Protein AF-0000000085120875 (afdb_homodimer)

Solvent-accessible surface area (backbone atoms only — not comparable to full-atom values): 11803 Å² total; per-residue (Å²): 132,85,87,71,76,78,74,69,78,82,63,78,70,78,60,70,70,51,68,85,64,74,92,60,74,38,22,31,33,63,41,64,53,86,77,52,60,72,88,67,28,38,77,40,41,51,66,27,52,44,45,38,36,35,38,49,68,66,60,36,51,63,61,58,36,11,57,64,27,49,47,51,50,70,56,42,50,50,35,42,54,50,39,49,29,49,51,37,49,20,65,75,67,66,32,25,40,33,37,40,72,68,78,130,133,83,86,70,77,78,74,69,77,84,63,78,70,80,59,70,70,50,67,85,67,76,93,60,75,38,21,30,34,63,41,62,53,86,78,52,61,72,90,65,29,39,77,40,40,51,67,28,52,44,48,37,37,34,39,49,68,66,60,38,52,64,61,58,38,10,57,64,27,49,48,50,50,70,55,41,50,48,35,41,54,51,40,49,29,49,50,36,48,20,65,76,66,64,33,27,39,33,37,39,73,69,79,128

Sequence (208 aa):
MAWTPPPPPRGRPPKPRRISIPPVPRAWAPAPPTTIDARIAVIISLDELEALKLVYLDELSQEEAAARMGVSRGTLWRLLASARKKVAYALVELKPILVAPAPPMAWTPPPPPRGRPPKPRRISIPPVPRAWAPAPPTTIDARIAVIISLDELEALKLVYLDELSQEEAAARMGVSRGTLWRLLASARKKVAYALVELKPILVAPAPP

Organism: Pyrolobus fumarii (strain DSM 11204 / 1A) (NCBI:txid694429)

InterPro domains:
  IPR002852 Uncharacterised protein family UPF0251 [MF_00674] (11-104)
  IPR002852 Uncharacterised protein family UPF0251 [PF02001] (10-99)
  IPR002852 Uncharacterised protein family UPF0251 [PTHR37478] (10-100)
  IPR013324 RNA polymerase sigma factor, region 3/4-like [SSF88659] (47-91)
  IPR036388 Winged helix-like DNA-binding domain superfamily [G3DSA:1.10.10.10] (44-93)

Foldseek 3Di:
DDDDPDPDPPDDPDPDDDDPQPPDDADDDDDDPVPADPVQAQEQEPLLVQLCCCCVPVVDDLCVSCVVVVHHSVVSVVSPVVSVVSVVCCRRVVTHYHYDHDDD/DDDDPDPDPPDDPDPDDDDPQPPDDADDDDDDPVPADPVQAQEQEPLLVQLCCCCVPVVDDLCVSCVVVVHHSVVSVVSPVVSVVSVVCCRRVVTHYHYDHDDD

Nearest PDB structures (foldseek):
  3hug-assembly6_K  TM=9.462E-01  e=4.374E-02  Mycobacterium tuberculosis H37Rv
  3vfz-assembly3_A  TM=9.979E-01  e=8.899E-02  Mycobacterium tuberculosis
  3hug-assembly4_M  TM=9.406E-01  e=6.041E-02  Mycobacterium tuberculosis H37Rv
  3vep-assembly4_H  TM=9.869E-01  e=1.013E-01  Mycobacterium tuberculosis
  6kop-assembly1_F  TM=9.161E-01  e=2.198E-01  Mycobacterium tuberculosis H37Rv

Structure (mmCIF, N/CA/C/O backbone):
data_AF-0000000085120875-model_v1
#
loop_
_entity.id
_entity.type
_entity.pdbx_description
1 polymer 'UPF0251 protein Pyrfu_1318'
#
loop_
_atom_site.group_PDB
_atom_site.id
_atom_site.type_symbol
_atom_site.label_atom_id
_atom_site.label_alt_id
_atom_site.label_comp_id
_atom_site.label_asym_id
_atom_site.label_entity_id
_atom_site.label_seq_id
_atom_site.pdbx_PDB_ins_code
_atom_site.Cartn_x
_atom_site.Cartn_y
_atom_site.Cartn_z
_atom_site.occupancy
_atom_site.B_iso_or_equiv
_atom_site.auth_seq_id
_atom_site.auth_comp_id
_atom_site.auth_asym_id
_atom_site.auth_atom_id
_atom_site.pdbx_PDB_model_num
ATOM 1 N N . MET A 1 1 ? 1.349 -54.719 -6.637 1 45.16 1 MET A N 1
ATOM 2 C CA . MET A 1 1 ? 0.186 -53.844 -6.766 1 45.16 1 MET A CA 1
ATOM 3 C C . MET A 1 1 ? 0.546 -52.562 -7.512 1 45.16 1 MET A C 1
ATOM 5 O O . MET A 1 1 ? 1.509 -51.875 -7.156 1 45.16 1 MET A O 1
ATOM 9 N N . ALA A 1 2 ? 0.044 -52.312 -8.758 1 54.38 2 ALA A N 1
ATOM 10 C CA . ALA A 1 2 ? 0.421 -51.281 -9.711 1 54.38 2 ALA A CA 1
ATOM 11 C C . ALA A 1 2 ? 0.071 -49.875 -9.172 1 54.38 2 ALA A C 1
ATOM 13 O O . ALA A 1 2 ? -0.991 -49.688 -8.578 1 54.38 2 ALA A O 1
ATOM 14 N N . TRP A 1 3 ? 0.98 -49.031 -8.922 1 59.25 3 TRP A N 1
ATOM 15 C CA . TRP A 1 3 ? 0.818 -47.656 -8.438 1 59.25 3 TRP A CA 1
ATOM 16 C C . TRP A 1 3 ? -0.097 -46.875 -9.359 1 59.25 3 TRP A C 1
ATOM 18 O O . TRP A 1 3 ? 0.159 -46.781 -10.562 1 59.25 3 TRP A O 1
ATOM 28 N N . THR A 1 4 ? -1.441 -46.688 -9.211 1 62.22 4 THR A N 1
ATOM 29 C CA . THR A 1 4 ? -2.305 -45.844 -10 1 62.22 4 THR A CA 1
ATOM 30 C C . THR A 1 4 ? -2.176 -44.375 -9.539 1 62.22 4 THR A C 1
ATOM 32 O O . THR A 1 4 ? -2.34 -44.094 -8.352 1 62.22 4 THR A O 1
ATOM 35 N N . PRO A 1 5 ? -1.672 -43.531 -10.297 1 61.53 5 PRO A N 1
ATOM 36 C CA . PRO A 1 5 ? -1.523 -42.125 -9.883 1 61.53 5 PRO A CA 1
ATOM 37 C C . PRO A 1 5 ? -2.812 -41.531 -9.312 1 61.53 5 PRO A C 1
ATOM 39 O O . PRO A 1 5 ? -3.908 -41.969 -9.688 1 61.53 5 PRO A O 1
ATOM 42 N N . PRO A 1 6 ? -2.75 -40.781 -8.195 1 59.88 6 PRO A N 1
ATOM 43 C CA . PRO A 1 6 ? -3.984 -40.188 -7.676 1 59.88 6 PRO A CA 1
ATOM 44 C C . PRO A 1 6 ? -4.723 -39.344 -8.711 1 59.88 6 PRO A C 1
ATOM 46 O O . PRO A 1 6 ? -4.105 -38.844 -9.656 1 59.88 6 PRO A O 1
ATOM 49 N N . PRO A 1 7 ? -5.996 -39.375 -8.875 1 56.81 7 PRO A N 1
ATOM 50 C CA . PRO A 1 7 ? -6.738 -38.594 -9.875 1 56.81 7 PRO A CA 1
ATOM 51 C C . PRO A 1 7 ? -6.406 -37.094 -9.844 1 56.81 7 PRO A C 1
ATOM 53 O O . PRO A 1 7 ? -5.996 -36.594 -8.797 1 56.81 7 PRO A O 1
ATOM 56 N N . PRO A 1 8 ? -6.102 -36.469 -10.969 1 52.41 8 PRO A N 1
ATOM 57 C CA . PRO A 1 8 ? -5.789 -35.031 -10.977 1 52.41 8 PRO A CA 1
ATOM 58 C C . PRO A 1 8 ? -6.711 -34.25 -10.062 1 52.41 8 PRO A C 1
ATOM 60 O O . PRO A 1 8 ? -7.84 -34.656 -9.797 1 52.41 8 PRO A O 1
ATOM 63 N N . PRO A 1 9 ? -6.113 -33.469 -9.219 1 52.44 9 PRO A N 1
ATOM 64 C CA . PRO A 1 9 ? -7.031 -32.75 -8.328 1 52.44 9 PRO A CA 1
ATOM 65 C C . PRO A 1 9 ? -8.305 -32.281 -9.039 1 52.44 9 PRO A C 1
ATOM 67 O O . PRO A 1 9 ? -8.273 -31.984 -10.234 1 52.44 9 PRO A O 1
ATOM 70 N N . ARG A 1 10 ? -9.438 -32.812 -8.812 1 53 10 ARG A N 1
ATOM 71 C CA . ARG A 1 10 ? -10.742 -32.688 -9.461 1 53 10 ARG A CA 1
ATOM 72 C C . ARG A 1 10 ? -11.133 -31.219 -9.609 1 53 10 ARG A C 1
ATOM 74 O O . ARG A 1 10 ? -12.227 -30.906 -10.07 1 53 10 ARG A O 1
ATOM 81 N N . GLY A 1 11 ? -10.43 -30.297 -8.992 1 44.84 11 GLY A N 1
ATOM 82 C CA . GLY A 1 11 ? -10.992 -28.953 -9.039 1 44.84 11 GLY A CA 1
ATOM 83 C C . GLY A 1 11 ? -10.766 -28.266 -10.367 1 44.84 11 GLY A C 1
ATOM 84 O O . GLY A 1 11 ? -10.031 -28.766 -11.219 1 44.84 11 GLY A O 1
ATOM 85 N N . ARG A 1 12 ? -11.75 -27.453 -10.828 1 54.12 12 ARG A N 1
ATOM 86 C CA . ARG A 1 12 ? -11.641 -26.625 -12.023 1 54.12 12 ARG A CA 1
ATOM 87 C C . ARG A 1 12 ? -10.273 -25.969 -12.109 1 54.12 12 ARG A C 1
ATOM 89 O O . ARG A 1 12 ? -9.789 -25.406 -11.117 1 54.12 12 ARG A O 1
ATOM 96 N N . PRO A 1 13 ? -9.508 -26.391 -13.016 1 54.59 13 PRO A N 1
ATOM 97 C CA . PRO A 1 13 ? -8.227 -25.703 -13.148 1 54.59 13 PRO A CA 1
ATOM 98 C C . PRO A 1 13 ? -8.344 -24.203 -12.945 1 54.59 13 PRO A C 1
ATOM 100 O O . PRO A 1 13 ? -9.375 -23.609 -13.289 1 54.59 13 PRO A O 1
ATOM 103 N N . PRO A 1 14 ? -7.449 -23.719 -12.07 1 55 14 PRO A N 1
ATOM 104 C CA . PRO A 1 14 ? -7.559 -22.266 -11.891 1 55 14 PRO A CA 1
ATOM 105 C C . PRO A 1 14 ? -7.516 -21.5 -13.211 1 55 14 PRO A C 1
ATOM 107 O O . PRO A 1 14 ? -6.812 -21.906 -14.141 1 55 14 PRO A O 1
ATOM 110 N N . LYS A 1 15 ? -8.656 -20.891 -13.719 1 58.19 15 LYS A N 1
ATOM 111 C CA . LYS A 1 15 ? -8.617 -20.047 -14.906 1 58.19 15 LYS A CA 1
ATOM 112 C C . LYS A 1 15 ? -7.348 -19.203 -14.938 1 58.19 15 LYS A C 1
ATOM 114 O O . LYS A 1 15 ? -6.852 -18.766 -13.898 1 58.19 15 LYS A O 1
ATOM 119 N N . PRO A 1 16 ? -6.793 -19.141 -16.047 1 61.69 16 PRO A N 1
ATOM 120 C CA . PRO A 1 16 ? -5.59 -18.312 -16.156 1 61.69 16 PRO A CA 1
ATOM 121 C C . PRO A 1 16 ? -5.797 -16.906 -15.602 1 61.69 16 PRO A C 1
ATOM 123 O O . PRO A 1 16 ? -6.832 -16.281 -15.867 1 61.69 16 PRO A O 1
ATOM 126 N N . ARG A 1 17 ? -5.059 -16.609 -14.641 1 69.19 17 ARG A N 1
ATOM 127 C CA . ARG A 1 17 ? -5.098 -15.242 -14.117 1 69.19 17 ARG A CA 1
ATOM 128 C C . ARG A 1 17 ? -4.582 -14.242 -15.148 1 69.19 17 ARG A C 1
ATOM 130 O O . ARG A 1 17 ? -3.631 -14.531 -15.875 1 69.19 17 ARG A O 1
ATOM 137 N N . ARG A 1 18 ? -5.41 -13.312 -15.469 1 83.38 18 ARG A N 1
ATOM 138 C CA . ARG A 1 18 ? -4.996 -12.258 -16.391 1 83.38 18 ARG A CA 1
ATOM 139 C C . ARG A 1 18 ? -4.32 -11.117 -15.625 1 83.38 18 ARG A C 1
ATOM 141 O O . ARG A 1 18 ? -4.949 -10.461 -14.797 1 83.38 18 ARG A O 1
ATOM 148 N N . ILE A 1 19 ? -3.047 -11.07 -15.812 1 85 19 ILE A N 1
ATOM 149 C CA . ILE A 1 19 ? -2.215 -10.039 -15.203 1 85 19 ILE A CA 1
ATOM 150 C C . ILE A 1 19 ? -1.707 -9.078 -16.281 1 85 19 ILE A C 1
ATOM 152 O O . ILE A 1 19 ? -1.155 -9.516 -17.297 1 85 19 ILE A O 1
ATOM 156 N N . SER A 1 20 ? -2.047 -7.863 -16.141 1 88.31 20 SER A N 1
ATOM 157 C CA . SER A 1 20 ? -1.625 -6.867 -17.125 1 8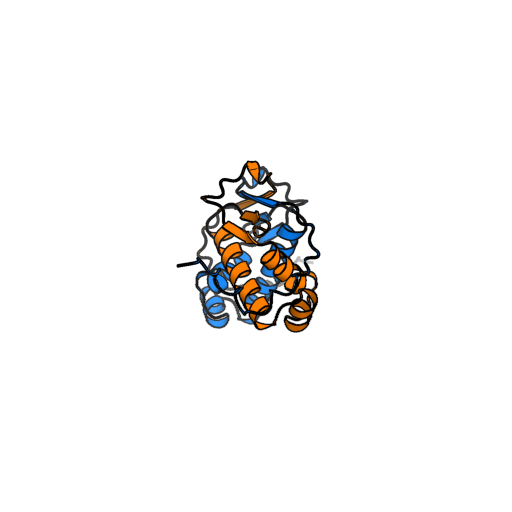8.31 20 SER A CA 1
ATOM 158 C C . SER A 1 20 ? -0.275 -6.262 -16.75 1 88.31 20 SER A C 1
ATOM 160 O O . SER A 1 20 ? 0.424 -5.715 -17.609 1 88.31 20 SER A O 1
ATOM 162 N N . ILE A 1 21 ? 0.134 -6.285 -15.461 1 87.94 21 ILE A N 1
ATOM 163 C CA . ILE A 1 21 ? 1.435 -5.785 -15.023 1 87.94 21 ILE A CA 1
ATOM 164 C C . ILE A 1 21 ? 2.541 -6.68 -15.578 1 87.94 21 ILE A C 1
ATOM 166 O O . ILE A 1 21 ? 2.43 -7.91 -15.547 1 87.94 21 ILE A O 1
ATOM 170 N N . PRO A 1 22 ? 3.508 -6.016 -16.125 1 83.38 22 PRO A N 1
ATOM 171 C CA . PRO A 1 22 ? 4.613 -6.848 -16.609 1 83.38 22 PRO A CA 1
ATOM 172 C C . PRO A 1 22 ? 5.199 -7.742 -15.523 1 83.38 22 PRO A C 1
ATOM 174 O O . PRO A 1 22 ? 5.355 -7.309 -14.375 1 83.38 22 PRO A O 1
ATOM 177 N N . PRO A 1 23 ? 5.379 -8.961 -15.852 1 80.88 23 PRO A N 1
ATOM 178 C CA . PRO A 1 23 ? 5.898 -9.922 -14.867 1 80.88 23 PRO A CA 1
ATOM 179 C C . PRO A 1 23 ? 7.379 -9.711 -14.57 1 80.88 23 PRO A C 1
ATOM 181 O O . PRO A 1 23 ? 8.188 -10.625 -14.75 1 80.88 23 PRO A O 1
ATOM 184 N N . VAL A 1 24 ? 7.801 -8.625 -14.266 1 78.44 24 VAL A N 1
ATOM 185 C CA . VAL A 1 24 ? 9.172 -8.281 -13.883 1 78.44 24 VAL A CA 1
ATOM 186 C C . VAL A 1 24 ? 9.273 -8.18 -12.367 1 78.44 24 VAL A C 1
ATOM 188 O O . VAL A 1 24 ? 8.422 -7.566 -11.711 1 78.44 24 VAL A O 1
ATOM 191 N N . PRO A 1 25 ? 10.234 -8.906 -11.883 1 84.44 25 PRO A N 1
ATOM 192 C CA . PRO A 1 25 ? 10.398 -8.797 -10.43 1 84.44 25 PRO A CA 1
ATOM 193 C C . PRO A 1 25 ? 10.625 -7.359 -9.969 1 84.44 25 PRO A C 1
ATOM 195 O O . PRO A 1 25 ? 11.297 -6.586 -10.656 1 84.44 25 PRO A O 1
ATOM 198 N N . ARG A 1 26 ? 10.039 -7.059 -8.953 1 92.44 26 ARG A N 1
ATOM 199 C CA . ARG A 1 26 ? 10.156 -5.734 -8.352 1 92.44 26 ARG A CA 1
ATOM 200 C C . ARG A 1 26 ? 10.461 -5.836 -6.859 1 92.44 26 ARG A C 1
ATOM 202 O O . ARG A 1 26 ? 10.078 -6.809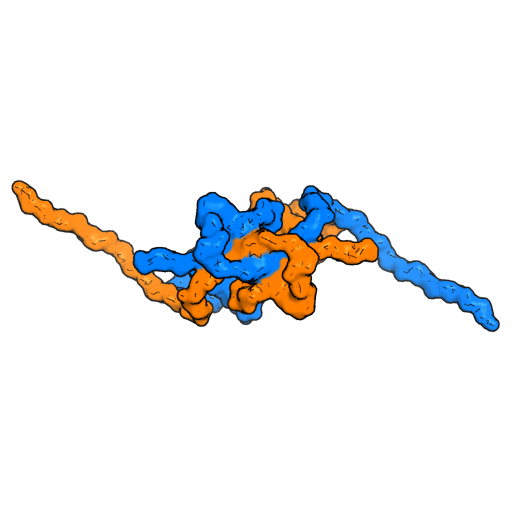 -6.207 1 92.44 26 ARG A O 1
ATOM 209 N N . ALA A 1 27 ? 11.172 -4.859 -6.43 1 96.5 27 ALA A N 1
ATOM 210 C CA . ALA A 1 27 ? 11.461 -4.844 -4.996 1 96.5 27 ALA A CA 1
ATOM 211 C C . ALA A 1 27 ? 11.695 -3.418 -4.504 1 96.5 27 ALA A C 1
ATOM 213 O O . ALA A 1 27 ? 12.078 -2.541 -5.281 1 96.5 27 ALA A O 1
ATOM 214 N N . TRP A 1 28 ? 11.5 -3.186 -3.314 1 97.88 28 TRP A N 1
ATOM 215 C CA . TRP A 1 28 ? 11.781 -1.943 -2.604 1 97.88 28 TRP A CA 1
ATOM 216 C C . TRP A 1 28 ? 12.531 -2.221 -1.301 1 97.88 28 TRP A C 1
ATOM 218 O O . TRP A 1 28 ? 12.172 -3.135 -0.556 1 97.88 28 TRP A O 1
ATOM 228 N N . ALA A 1 29 ? 13.453 -1.472 -1.026 1 97.38 29 ALA A N 1
ATOM 229 C CA . ALA A 1 29 ? 14.211 -1.593 0.217 1 97.38 29 ALA A CA 1
ATOM 230 C C . ALA A 1 29 ? 14.133 -0.304 1.032 1 97.38 29 ALA A C 1
ATOM 232 O O . ALA A 1 29 ? 14.18 0.794 0.473 1 97.38 29 ALA A O 1
ATOM 233 N N . PRO A 1 30 ? 14.008 -0.47 2.357 1 96.56 30 PRO A N 1
ATOM 234 C CA . PRO A 1 30 ? 14.141 0.735 3.178 1 96.56 30 PRO A CA 1
ATOM 235 C C . PRO A 1 30 ? 15.445 1.484 2.914 1 96.56 30 PRO A C 1
ATOM 237 O O . PRO A 1 30 ? 16.484 0.86 2.703 1 96.56 30 PRO A O 1
ATOM 240 N N . ALA A 1 31 ? 15.398 2.74 2.84 1 95.31 31 ALA A N 1
ATOM 241 C CA . ALA A 1 31 ? 16.547 3.594 2.551 1 95.31 31 ALA A CA 1
ATOM 242 C C . ALA A 1 31 ? 16.484 4.883 3.367 1 95.31 31 ALA A C 1
ATOM 244 O O . ALA A 1 31 ? 15.414 5.312 3.791 1 95.31 31 ALA A O 1
ATOM 245 N N . PRO A 1 32 ? 17.656 5.43 3.625 1 93.38 32 PRO A N 1
ATOM 246 C CA . PRO A 1 32 ? 17.625 6.742 4.27 1 93.38 32 PRO A CA 1
ATOM 247 C C . PRO A 1 32 ? 16.875 7.785 3.445 1 93.38 32 PRO A C 1
ATOM 249 O O . PRO A 1 32 ? 17.094 7.898 2.236 1 93.38 32 PRO A O 1
ATOM 252 N N . PRO A 1 33 ? 16.016 8.453 4.07 1 91.62 33 PRO A N 1
ATOM 253 C CA . PRO A 1 33 ? 15.242 9.461 3.352 1 91.62 33 PRO A CA 1
ATOM 254 C C . PRO A 1 33 ? 16.109 10.438 2.562 1 91.62 33 PRO A C 1
ATOM 256 O O . PRO A 1 33 ? 15.688 10.945 1.521 1 91.62 33 PRO A O 1
ATOM 259 N N . THR A 1 34 ? 17.312 10.648 3.029 1 90.88 34 THR A N 1
ATOM 260 C CA . THR A 1 34 ? 18.219 11.609 2.398 1 90.88 34 THR A CA 1
ATOM 261 C C . THR A 1 34 ? 18.672 11.102 1.031 1 90.88 34 THR A C 1
ATOM 263 O O . THR A 1 34 ? 19.172 11.875 0.214 1 90.88 34 THR A O 1
ATOM 266 N N . THR A 1 35 ? 18.531 9.812 0.764 1 92.44 35 THR A N 1
ATOM 267 C CA . THR A 1 35 ? 18.984 9.234 -0.496 1 92.44 35 THR A CA 1
ATOM 268 C C . THR A 1 35 ? 17.859 9.234 -1.527 1 92.44 35 THR A C 1
ATOM 270 O O . THR A 1 35 ? 18.078 8.875 -2.688 1 92.44 35 THR A O 1
ATOM 273 N N . ILE A 1 36 ? 16.703 9.617 -1.035 1 93.19 36 ILE A N 1
ATOM 274 C CA . ILE A 1 36 ? 15.531 9.578 -1.9 1 93.19 36 ILE A CA 1
ATOM 275 C C . ILE A 1 36 ? 15.312 10.945 -2.537 1 93.19 36 ILE A C 1
ATOM 277 O O . ILE A 1 36 ? 15.312 11.969 -1.845 1 93.19 36 ILE A O 1
ATOM 281 N N . ASP A 1 37 ? 15.18 10.953 -3.881 1 93 37 ASP A N 1
ATOM 282 C CA . ASP A 1 37 ? 14.766 12.164 -4.582 1 93 37 ASP A CA 1
ATOM 283 C C . ASP A 1 37 ? 13.266 12.406 -4.414 1 93 37 ASP A C 1
ATOM 285 O O . ASP A 1 37 ? 12.445 11.695 -5 1 93 37 ASP A O 1
ATOM 289 N N . ALA A 1 38 ? 12.875 13.422 -3.676 1 90.06 38 ALA A N 1
ATOM 290 C CA . ALA A 1 38 ? 11.484 13.711 -3.334 1 90.06 38 ALA A CA 1
ATOM 291 C C . ALA A 1 38 ? 10.68 14.055 -4.578 1 90.06 38 ALA A C 1
ATOM 293 O O . ALA A 1 38 ? 9.445 13.945 -4.574 1 90.06 38 ALA A O 1
ATOM 294 N N . ARG A 1 39 ? 11.422 14.422 -5.672 1 93.44 39 ARG A N 1
ATOM 295 C CA . ARG A 1 39 ? 10.742 14.836 -6.895 1 93.44 39 ARG A CA 1
ATOM 296 C C . ARG A 1 39 ? 10.133 13.641 -7.609 1 93.44 39 ARG A C 1
ATOM 298 O O . ARG A 1 39 ? 9.156 13.789 -8.359 1 93.44 39 ARG A O 1
ATOM 305 N N . ILE A 1 40 ? 10.672 12.508 -7.379 1 95.94 40 ILE A N 1
ATOM 306 C CA . ILE A 1 40 ? 10.195 11.328 -8.086 1 95.94 40 ILE A CA 1
ATOM 307 C C . ILE A 1 40 ? 9.469 10.406 -7.113 1 95.94 40 ILE A C 1
ATOM 309 O O . ILE A 1 40 ? 8.758 9.484 -7.535 1 95.94 40 ILE A O 1
ATOM 313 N N . ALA A 1 41 ? 9.578 10.68 -5.816 1 96.94 41 ALA A N 1
ATOM 314 C CA . ALA A 1 41 ? 9.031 9.797 -4.793 1 96.94 41 ALA A CA 1
ATOM 315 C C . ALA A 1 41 ? 7.535 10.039 -4.602 1 96.94 41 ALA A C 1
ATOM 317 O O . ALA A 1 41 ? 7.043 11.141 -4.852 1 96.94 41 ALA A O 1
ATOM 318 N N . VAL A 1 42 ? 6.895 9.016 -4.293 1 97.81 42 VAL A N 1
ATOM 319 C CA . VAL A 1 42 ? 5.535 9.156 -3.779 1 97.81 42 VAL A CA 1
ATOM 320 C C . VAL A 1 42 ? 5.582 9.484 -2.289 1 97.81 42 VAL A C 1
ATOM 322 O O . VAL A 1 42 ? 6.156 8.727 -1.5 1 97.81 42 VAL A O 1
ATOM 325 N N . ILE A 1 43 ? 4.93 10.578 -1.858 1 96.56 43 ILE A N 1
ATOM 326 C CA . ILE A 1 43 ? 4.988 11.023 -0.472 1 96.56 43 ILE A CA 1
ATOM 327 C C . ILE A 1 43 ? 3.75 10.547 0.281 1 96.56 43 ILE A C 1
ATOM 329 O O . ILE A 1 43 ? 2.621 10.836 -0.117 1 96.56 43 ILE A O 1
ATOM 333 N N . ILE A 1 44 ? 3.957 9.773 1.264 1 96.19 44 ILE A N 1
ATOM 334 C CA . ILE A 1 44 ? 2.912 9.328 2.178 1 96.19 44 ILE A CA 1
ATOM 335 C C . ILE A 1 44 ? 3.049 10.055 3.514 1 96.19 44 ILE A C 1
ATOM 337 O O . ILE A 1 44 ? 4.121 10.047 4.125 1 96.19 44 ILE A O 1
ATOM 341 N N . SER A 1 45 ? 2.02 10.664 3.967 1 93.62 45 SER A N 1
ATOM 342 C CA . SER A 1 45 ? 2.086 11.383 5.234 1 93.62 45 SER A CA 1
ATOM 343 C C . SER A 1 45 ? 2.062 10.422 6.418 1 93.62 45 SER A C 1
ATOM 345 O O . SER A 1 45 ? 1.643 9.273 6.281 1 93.62 45 SER A O 1
ATOM 347 N N . LEU A 1 46 ? 2.473 10.922 7.527 1 93.56 46 LEU A N 1
ATOM 348 C CA . LEU A 1 46 ? 2.418 10.117 8.742 1 93.56 46 LEU A CA 1
ATOM 349 C C . LEU A 1 46 ? 0.977 9.773 9.102 1 93.56 46 LEU A C 1
ATOM 351 O O . LEU A 1 46 ? 0.701 8.68 9.594 1 93.56 46 LEU A O 1
ATOM 355 N N . ASP A 1 47 ? 0.04 10.68 8.844 1 93.88 47 ASP A N 1
ATOM 356 C CA . ASP A 1 47 ? -1.376 10.43 9.086 1 93.88 47 ASP A CA 1
ATOM 357 C C . ASP A 1 47 ? -1.882 9.273 8.227 1 93.88 47 ASP A C 1
ATOM 359 O O . ASP A 1 47 ? -2.641 8.422 8.703 1 93.88 47 ASP A O 1
ATOM 363 N N . GLU A 1 48 ? -1.478 9.32 7.023 1 96.44 48 GLU A N 1
ATOM 364 C CA . GLU A 1 48 ? -1.864 8.25 6.105 1 96.44 48 GLU A CA 1
ATOM 365 C C . GLU A 1 48 ? -1.321 6.902 6.566 1 96.44 48 GLU A C 1
ATOM 367 O O . GLU A 1 48 ? -2.043 5.902 6.562 1 96.44 48 GLU A O 1
ATOM 372 N N . LEU A 1 49 ? -0.079 6.93 6.973 1 96.69 49 LEU A N 1
ATOM 373 C CA . LEU A 1 49 ? 0.528 5.688 7.441 1 96.69 49 LEU A CA 1
ATOM 374 C C . LEU A 1 49 ? -0.172 5.18 8.695 1 96.69 49 LEU A C 1
ATOM 376 O O . LEU A 1 49 ? -0.4 3.977 8.844 1 96.69 49 LEU A O 1
ATOM 380 N N . GLU A 1 50 ? -0.474 6.105 9.586 1 96.12 50 GLU A N 1
ATOM 381 C CA . GLU A 1 50 ? -1.191 5.738 10.805 1 96.12 50 GLU A CA 1
ATOM 382 C C . GLU A 1 50 ? -2.557 5.141 10.477 1 96.12 50 GLU A C 1
ATOM 384 O O . GLU A 1 50 ? -2.975 4.16 11.102 1 96.12 50 GLU A O 1
ATOM 389 N N . ALA A 1 51 ? -3.201 5.75 9.547 1 97.5 51 ALA A N 1
ATOM 390 C CA . ALA A 1 51 ? -4.508 5.238 9.141 1 97.5 51 ALA A CA 1
ATOM 391 C C . ALA A 1 51 ? -4.402 3.809 8.625 1 97.5 51 ALA A C 1
ATOM 393 O O . ALA A 1 51 ? -5.203 2.945 9 1 97.5 51 ALA A O 1
ATOM 394 N N . LEU A 1 52 ? -3.42 3.561 7.77 1 98.25 52 LEU A N 1
ATOM 395 C CA . LEU A 1 52 ? -3.197 2.211 7.258 1 98.25 52 LEU A CA 1
ATOM 396 C C . LEU A 1 52 ? -2.926 1.235 8.398 1 98.25 52 LEU A C 1
ATOM 398 O O . LEU A 1 52 ? -3.473 0.131 8.422 1 98.25 52 LEU A O 1
ATOM 402 N N . LYS A 1 53 ? -2.105 1.651 9.352 1 97.81 53 LYS A N 1
ATOM 403 C CA . LYS A 1 53 ? -1.743 0.795 10.477 1 97.81 53 LYS A CA 1
ATOM 404 C C . LYS A 1 53 ? -2.975 0.409 11.297 1 97.81 53 LYS A C 1
ATOM 406 O O . LYS A 1 53 ? -3.215 -0.774 11.539 1 97.81 53 LYS A O 1
ATOM 411 N N . LEU A 1 54 ? -3.697 1.392 11.672 1 98.38 54 LEU A N 1
ATOM 412 C CA . LEU A 1 54 ? -4.836 1.165 12.555 1 98.38 54 LEU A CA 1
ATOM 413 C C . LEU A 1 54 ? -5.875 0.275 11.891 1 98.38 54 LEU A C 1
ATOM 415 O O . LEU A 1 54 ? -6.418 -0.636 12.523 1 98.38 54 LEU A O 1
ATOM 419 N N . VAL A 1 55 ? -6.098 0.479 10.609 1 98.62 55 VAL A N 1
ATOM 420 C CA . VAL A 1 55 ? -7.203 -0.203 9.945 1 98.62 55 VAL A CA 1
ATOM 421 C C . VAL A 1 55 ? -6.742 -1.569 9.445 1 98.62 55 VAL A C 1
ATOM 423 O O . VAL A 1 55 ? -7.422 -2.576 9.648 1 98.62 55 VAL A O 1
ATOM 426 N N . TYR A 1 56 ? -5.594 -1.616 8.852 1 98.31 56 TYR A N 1
ATOM 427 C CA . TYR A 1 56 ? -5.246 -2.848 8.148 1 98.31 56 TYR A CA 1
ATOM 428 C C . TYR A 1 56 ? -4.371 -3.742 9.016 1 98.31 56 TYR A C 1
ATOM 430 O O . TYR A 1 56 ? -4.348 -4.961 8.836 1 98.31 56 TYR A O 1
ATOM 438 N N . LEU A 1 57 ? -3.668 -3.232 9.992 1 97.56 57 LEU A N 1
ATOM 439 C CA . LEU A 1 57 ? -2.826 -4.055 10.852 1 97.56 57 LEU A CA 1
ATOM 440 C C . LEU A 1 57 ? -3.512 -4.316 12.188 1 97.56 57 LEU A C 1
ATOM 442 O O . LEU A 1 57 ? -3.59 -5.461 12.641 1 97.56 57 LEU A O 1
ATOM 446 N N . ASP A 1 58 ? -3.986 -3.205 12.766 1 97.38 58 ASP A N 1
ATOM 447 C CA . ASP A 1 58 ? -4.633 -3.344 14.062 1 97.38 58 ASP A CA 1
ATOM 448 C C . ASP A 1 58 ? -6.082 -3.805 13.914 1 97.38 58 ASP A C 1
ATOM 450 O O . ASP A 1 58 ? -6.742 -4.133 14.898 1 97.38 58 ASP A O 1
ATOM 454 N N . GLU A 1 59 ? -6.633 -3.703 12.664 1 98.06 59 GLU A N 1
ATOM 455 C CA . GLU A 1 59 ? -7.941 -4.227 12.281 1 98.06 59 GLU A CA 1
ATOM 456 C C . GLU A 1 59 ? -9.062 -3.5 13.023 1 98.06 59 GLU A C 1
ATOM 458 O O . GLU A 1 59 ? -10.031 -4.125 13.461 1 98.06 59 GLU A O 1
ATOM 463 N N . LEU A 1 60 ? -8.859 -2.277 13.32 1 98.25 60 LEU A N 1
ATOM 464 C CA . LEU A 1 60 ? -9.93 -1.446 13.852 1 98.25 60 LEU A CA 1
ATOM 465 C C . LEU A 1 60 ? -10.922 -1.077 12.758 1 98.25 60 LEU A C 1
ATOM 467 O O . LEU A 1 60 ? -10.555 -0.958 11.586 1 98.25 60 LEU A O 1
ATOM 471 N N . SER A 1 61 ? -12.148 -0.882 13.18 1 98.38 61 SER A N 1
ATOM 472 C CA . SER A 1 61 ? -13.109 -0.272 12.258 1 98.38 61 SER A CA 1
ATOM 473 C C . SER A 1 61 ? -12.703 1.158 11.914 1 98.38 61 SER A C 1
ATOM 475 O O . SER A 1 61 ? -11.922 1.78 12.633 1 98.38 61 SER A O 1
ATOM 477 N N . GLN A 1 62 ? -13.203 1.629 10.812 1 98 62 GLN A N 1
ATOM 478 C CA . GLN A 1 62 ? -12.875 3 10.438 1 98 62 GLN A CA 1
ATOM 479 C C . GLN A 1 62 ? -13.312 3.986 11.516 1 98 62 GLN A C 1
ATOM 481 O O . GLN A 1 62 ? -12.641 4.996 11.75 1 98 62 GLN A O 1
ATOM 486 N N . GLU A 1 63 ? -14.422 3.68 12.125 1 97.94 63 GLU A N 1
ATOM 487 C CA . GLU A 1 63 ? -14.906 4.535 13.203 1 97.94 63 GLU A CA 1
ATOM 488 C C . GLU A 1 63 ? -13.945 4.539 14.383 1 97.94 63 GLU A C 1
ATOM 490 O O . GLU A 1 63 ? -13.609 5.602 14.914 1 97.94 63 GLU A O 1
ATOM 495 N N . GLU A 1 64 ? -13.562 3.43 14.852 1 98 64 GLU A N 1
ATOM 496 C CA . GLU A 1 64 ? -12.633 3.305 15.969 1 98 64 GLU A CA 1
ATOM 497 C C . GLU A 1 64 ? -11.289 3.953 15.641 1 98 64 GLU A C 1
ATOM 499 O O . GLU A 1 64 ? -10.703 4.637 16.484 1 98 64 GLU A O 1
ATOM 504 N N . ALA A 1 65 ? -10.781 3.73 14.43 1 98.19 65 ALA A N 1
ATOM 505 C CA . ALA A 1 65 ? -9.508 4.305 14 1 98.19 65 ALA A CA 1
ATOM 506 C C . ALA A 1 65 ? -9.578 5.828 13.969 1 98.19 65 ALA A C 1
ATOM 508 O O . ALA A 1 65 ? -8.648 6.504 14.414 1 98.19 65 ALA A O 1
ATOM 509 N N . ALA A 1 66 ? -10.641 6.336 13.438 1 96.94 66 ALA A N 1
ATOM 510 C CA . ALA A 1 66 ? -10.836 7.781 13.391 1 96.94 66 ALA A CA 1
ATOM 511 C C . ALA A 1 66 ? -10.797 8.383 14.789 1 96.94 66 ALA A C 1
ATOM 513 O O . ALA A 1 66 ? -10.141 9.398 15.023 1 96.94 66 ALA A O 1
ATOM 514 N N . ALA A 1 67 ? -11.523 7.715 15.727 1 96.62 67 ALA A N 1
ATOM 515 C CA . ALA A 1 67 ? -11.547 8.18 17.109 1 96.62 67 ALA A CA 1
ATOM 516 C C . ALA A 1 67 ? -10.148 8.172 17.719 1 96.62 67 ALA A C 1
ATOM 518 O O . ALA A 1 67 ? -9.758 9.117 18.406 1 96.62 67 ALA A O 1
ATOM 519 N N . ARG A 1 68 ? -9.43 7.164 17.453 1 95.81 68 ARG A N 1
ATOM 520 C CA . ARG A 1 68 ? -8.078 7.031 18 1 95.81 68 ARG A CA 1
ATOM 521 C C . ARG A 1 68 ? -7.16 8.117 17.453 1 95.81 68 ARG A C 1
ATOM 523 O O . ARG A 1 68 ? -6.281 8.609 18.156 1 95.81 68 ARG A O 1
ATOM 530 N N . MET A 1 69 ? -7.41 8.453 16.25 1 95.5 69 MET A N 1
ATOM 531 C CA . MET A 1 69 ? -6.562 9.461 15.609 1 95.5 69 MET A CA 1
ATOM 532 C C . MET A 1 69 ? -7.035 10.867 15.945 1 95.5 69 MET A C 1
ATOM 534 O O . MET A 1 69 ? -6.328 11.844 15.688 1 95.5 69 MET A O 1
ATOM 538 N N . GLY A 1 70 ? -8.211 10.953 16.469 1 94.69 70 GLY A N 1
ATOM 539 C CA . GLY A 1 70 ? -8.773 12.258 16.781 1 94.69 70 GLY A CA 1
ATOM 540 C C . GLY A 1 70 ? -9.297 13 15.57 1 94.69 70 GLY A C 1
ATOM 541 O O . GLY A 1 70 ? -9.156 14.219 15.469 1 94.69 70 GLY A O 1
ATOM 542 N N . VAL A 1 71 ? -9.789 12.305 14.578 1 95 71 VAL A N 1
ATOM 543 C CA . VAL A 1 71 ? -10.359 12.898 13.375 1 95 71 VAL A CA 1
ATOM 544 C C . VAL A 1 71 ? -11.758 12.336 13.133 1 95 71 VAL A C 1
ATOM 546 O O . VAL A 1 71 ? -12.195 11.422 13.828 1 95 71 VAL A O 1
ATOM 549 N N . SER A 1 72 ? -12.438 12.945 12.211 1 96 72 SER A N 1
ATOM 550 C CA . SER A 1 72 ? -13.734 12.406 11.812 1 96 72 SER A CA 1
ATOM 551 C C . SER A 1 72 ? -13.578 11.156 10.961 1 96 72 SER A C 1
ATOM 553 O O . SER A 1 72 ? -12.531 10.945 10.344 1 96 72 SER A O 1
ATOM 555 N N . ARG A 1 73 ? -14.625 10.328 10.883 1 97.06 73 ARG A N 1
ATOM 556 C CA . ARG A 1 73 ? -14.633 9.156 10.016 1 97.06 73 ARG A CA 1
ATOM 557 C C . ARG A 1 73 ? -14.422 9.555 8.555 1 97.06 73 ARG A C 1
ATOM 559 O O . ARG A 1 73 ? -13.773 8.828 7.801 1 97.06 73 ARG A O 1
ATOM 566 N N . GLY A 1 74 ? -15.062 10.695 8.164 1 97.06 74 GLY A N 1
ATOM 567 C CA . GLY A 1 74 ? -14.859 11.188 6.812 1 97.06 74 GLY A CA 1
ATOM 568 C C . GLY A 1 74 ? -13.398 11.469 6.492 1 97.06 74 GLY A C 1
ATOM 569 O O . GLY A 1 74 ? -12.922 11.133 5.41 1 97.06 74 GLY A O 1
ATOM 570 N N . THR A 1 75 ? -12.648 12.102 7.41 1 96.88 75 THR A N 1
ATOM 571 C CA . THR A 1 75 ? -11.227 12.375 7.234 1 96.88 75 THR A CA 1
ATOM 572 C C . THR A 1 75 ? -10.43 11.078 7.137 1 96.88 75 THR A C 1
ATOM 574 O O . THR A 1 75 ? -9.555 10.945 6.277 1 96.88 75 THR A O 1
ATOM 577 N N . LEU A 1 76 ? -10.758 10.109 7.98 1 97.31 76 LEU A N 1
ATOM 578 C CA . LEU A 1 76 ? -10.078 8.82 7.934 1 97.31 76 LEU A CA 1
ATOM 579 C C . LEU A 1 76 ? -10.289 8.141 6.586 1 97.31 76 LEU A C 1
ATOM 581 O O . LEU A 1 76 ? -9.359 7.574 6.016 1 97.31 76 LEU A O 1
ATOM 585 N N . TRP A 1 77 ? -11.508 8.195 6.129 1 98.06 77 TRP A N 1
ATOM 586 C CA . TRP A 1 77 ? -11.82 7.609 4.828 1 98.06 77 TRP A CA 1
ATOM 587 C C . TRP A 1 77 ? -10.961 8.219 3.73 1 98.06 77 TRP A C 1
ATOM 589 O O . TRP A 1 77 ? -10.438 7.5 2.873 1 98.06 77 TRP A O 1
ATOM 599 N N . ARG A 1 78 ? -10.844 9.508 3.809 1 97.88 78 ARG A N 1
ATOM 600 C CA . ARG A 1 78 ? -10.062 10.203 2.795 1 97.88 78 ARG A CA 1
ATOM 601 C C . ARG A 1 78 ? -8.586 9.844 2.904 1 97.88 78 ARG A C 1
ATOM 603 O O . ARG A 1 78 ? -7.898 9.695 1.89 1 97.88 78 ARG A O 1
ATOM 610 N N . LEU A 1 79 ? -8.078 9.789 4.121 1 97.06 79 LEU A N 1
ATOM 611 C CA . LEU A 1 79 ? -6.691 9.406 4.352 1 97.06 79 LEU A CA 1
ATOM 612 C C . LEU A 1 79 ? -6.414 8.008 3.811 1 97.06 79 LEU A C 1
ATOM 614 O O . LEU A 1 79 ? -5.391 7.777 3.166 1 97.06 79 LEU A O 1
ATOM 618 N N . LEU A 1 80 ? -7.305 7.082 4.043 1 98.44 80 LEU A N 1
ATOM 619 C CA . LEU A 1 80 ? -7.156 5.715 3.557 1 98.44 80 LEU A CA 1
ATOM 620 C C . LEU A 1 80 ? -7.191 5.676 2.031 1 98.44 80 LEU A C 1
ATOM 622 O O . LEU A 1 80 ? -6.363 5.008 1.405 1 98.44 80 LEU A O 1
ATOM 626 N N . ALA A 1 81 ? -8.164 6.359 1.468 1 98.31 81 ALA A N 1
ATOM 627 C CA . ALA A 1 81 ? -8.289 6.383 0.013 1 98.31 81 ALA A CA 1
ATOM 628 C C . ALA A 1 81 ? -7.027 6.938 -0.638 1 98.31 81 ALA A C 1
ATOM 630 O O . ALA A 1 81 ? -6.527 6.375 -1.614 1 98.31 81 ALA A O 1
ATOM 631 N N . SER A 1 82 ? -6.586 8.031 -0.084 1 98.12 82 SER A N 1
ATOM 632 C CA . SER A 1 82 ? -5.371 8.664 -0.588 1 98.12 82 SER A CA 1
ATOM 633 C C . SER A 1 82 ? -4.168 7.738 -0.436 1 98.12 82 SER A C 1
ATOM 635 O O . SER A 1 82 ? -3.381 7.57 -1.371 1 98.12 82 SER A O 1
ATOM 637 N N . ALA A 1 83 ? -4.02 7.137 0.727 1 98.25 83 ALA A N 1
ATOM 638 C CA . ALA A 1 83 ? -2.885 6.262 1.01 1 98.25 83 ALA A CA 1
ATOM 639 C C . ALA A 1 83 ? -2.885 5.051 0.084 1 98.25 83 ALA A C 1
ATOM 641 O O . ALA A 1 83 ? -1.84 4.672 -0.453 1 98.25 83 ALA A O 1
ATOM 642 N N . ARG A 1 84 ? -4.055 4.453 -0.076 1 98.5 84 ARG A N 1
ATOM 643 C CA . ARG A 1 84 ? -4.168 3.275 -0.931 1 98.5 84 ARG A CA 1
ATOM 644 C C . ARG A 1 84 ? -3.764 3.6 -2.365 1 98.5 84 ARG A C 1
ATOM 646 O O . ARG A 1 84 ? -3.025 2.838 -2.994 1 98.5 84 ARG A O 1
ATOM 653 N N . LYS A 1 85 ? -4.219 4.66 -2.824 1 98.69 85 LYS A N 1
ATOM 654 C CA . LYS A 1 85 ? -3.891 5.07 -4.188 1 98.69 85 LYS A CA 1
ATOM 655 C C . LYS A 1 85 ? -2.395 5.336 -4.332 1 98.69 85 LYS A C 1
ATOM 657 O O . LYS A 1 85 ? -1.771 4.898 -5.301 1 98.69 85 LYS A O 1
ATOM 662 N N . LYS A 1 86 ? -1.848 6.074 -3.414 1 98.5 86 LYS A N 1
ATOM 663 C CA . LYS A 1 86 ? -0.435 6.438 -3.465 1 98.5 86 LYS A CA 1
ATOM 664 C C . LYS A 1 86 ? 0.456 5.203 -3.389 1 98.5 86 LYS A C 1
ATOM 666 O O . LYS A 1 86 ? 1.43 5.086 -4.137 1 98.5 86 LYS A O 1
ATOM 671 N N . VAL A 1 87 ? 0.133 4.316 -2.512 1 98.25 87 VAL A N 1
ATOM 672 C CA . VAL A 1 87 ? 0.91 3.09 -2.357 1 98.25 87 VAL A CA 1
ATOM 673 C C . VAL A 1 87 ? 0.852 2.277 -3.648 1 98.25 87 VAL A C 1
ATOM 675 O O . VAL A 1 87 ? 1.885 1.841 -4.164 1 98.25 87 VAL A O 1
ATOM 678 N N . ALA A 1 88 ? -0.334 2.057 -4.16 1 98.25 88 ALA A N 1
ATOM 679 C CA . ALA A 1 88 ? -0.484 1.309 -5.406 1 98.25 88 ALA A CA 1
ATOM 680 C C . ALA A 1 88 ? 0.315 1.956 -6.535 1 98.25 88 ALA A C 1
ATOM 682 O O . ALA A 1 88 ? 0.997 1.266 -7.293 1 98.25 88 ALA A O 1
ATOM 683 N N . TYR A 1 89 ? 0.235 3.252 -6.598 1 98.12 89 TYR A N 1
ATOM 684 C CA . TYR A 1 89 ? 0.947 3.986 -7.637 1 98.12 89 TYR A CA 1
ATOM 685 C C . TYR A 1 89 ? 2.453 3.779 -7.516 1 98.12 89 TYR A C 1
ATOM 687 O O . TYR A 1 89 ? 3.131 3.52 -8.516 1 98.12 89 TYR A O 1
ATOM 695 N N . ALA A 1 90 ? 2.992 3.895 -6.305 1 97.94 90 ALA A N 1
ATOM 696 C CA . ALA A 1 90 ? 4.426 3.732 -6.086 1 97.94 90 ALA A CA 1
ATOM 697 C C . ALA A 1 90 ? 4.895 2.346 -6.516 1 97.94 90 ALA A C 1
ATOM 699 O O . ALA A 1 90 ? 5.898 2.213 -7.223 1 97.94 90 ALA A O 1
ATOM 700 N N . LEU A 1 91 ? 4.137 1.317 -6.156 1 96.75 91 LEU A N 1
ATOM 701 C CA . LEU A 1 91 ? 4.535 -0.062 -6.414 1 96.75 91 LEU A CA 1
ATOM 702 C C . LEU A 1 91 ? 4.387 -0.404 -7.895 1 96.75 91 LEU A C 1
ATOM 704 O O . LEU A 1 91 ? 5.25 -1.075 -8.469 1 96.75 91 LEU A O 1
ATOM 708 N N . VAL A 1 92 ? 3.344 0.05 -8.547 1 95.69 92 VAL A N 1
ATOM 709 C CA . VAL A 1 92 ? 3.068 -0.29 -9.938 1 95.69 92 VAL A CA 1
ATOM 710 C C . VAL A 1 92 ? 4.047 0.445 -10.852 1 95.69 92 VAL A C 1
ATOM 712 O O . VAL A 1 92 ? 4.547 -0.126 -11.828 1 95.69 92 VAL A O 1
ATOM 715 N N . GLU A 1 93 ? 4.406 1.672 -10.477 1 95.31 93 GLU A N 1
ATOM 716 C CA . GLU A 1 93 ? 5.23 2.506 -11.352 1 95.31 93 GLU A CA 1
ATOM 717 C C . GLU A 1 93 ? 6.695 2.461 -10.93 1 95.31 93 GLU A C 1
ATOM 719 O O . GLU A 1 93 ? 7.523 3.209 -11.461 1 95.31 93 GLU A O 1
ATOM 724 N N . LEU A 1 94 ? 7.02 1.642 -9.922 1 95.56 94 LEU A N 1
ATOM 725 C CA . LEU A 1 94 ? 8.383 1.466 -9.445 1 95.56 94 LEU A CA 1
ATOM 726 C C . LEU A 1 94 ? 8.969 2.791 -8.969 1 95.56 94 LEU A C 1
ATOM 728 O O . LEU A 1 94 ? 10.07 3.17 -9.367 1 95.56 94 LEU A O 1
ATOM 732 N N . LYS A 1 95 ? 8.188 3.514 -8.188 1 97.12 95 LYS A N 1
ATOM 733 C CA . LYS A 1 95 ? 8.633 4.789 -7.629 1 97.12 95 LYS A CA 1
ATOM 734 C C . LYS A 1 95 ? 9.023 4.645 -6.16 1 97.12 95 LYS A C 1
ATOM 736 O O . LYS A 1 95 ? 8.469 3.812 -5.441 1 97.12 95 LYS A O 1
ATOM 741 N N . PRO A 1 96 ? 9.992 5.445 -5.652 1 97.69 96 PRO A N 1
ATOM 742 C CA . PRO A 1 96 ? 10.289 5.43 -4.219 1 97.69 96 PRO A CA 1
ATOM 743 C C . PRO A 1 96 ? 9.125 5.93 -3.369 1 97.69 96 PRO A C 1
ATOM 745 O O . PRO A 1 96 ? 8.266 6.656 -3.865 1 97.69 96 PRO A O 1
ATOM 748 N N . ILE A 1 97 ? 9.117 5.496 -2.186 1 97.88 97 ILE A N 1
ATOM 749 C CA . ILE A 1 97 ? 8.141 5.945 -1.2 1 97.88 97 ILE A CA 1
ATOM 750 C C . ILE A 1 97 ? 8.844 6.746 -0.107 1 97.88 97 ILE A C 1
ATOM 752 O O . ILE A 1 97 ? 9.867 6.316 0.424 1 97.88 97 ILE A O 1
ATOM 756 N N . LEU A 1 98 ? 8.375 7.883 0.165 1 96.5 98 LEU A N 1
ATOM 757 C CA . LEU A 1 98 ? 8.883 8.727 1.246 1 96.5 98 LEU A CA 1
ATOM 758 C C . LEU A 1 98 ? 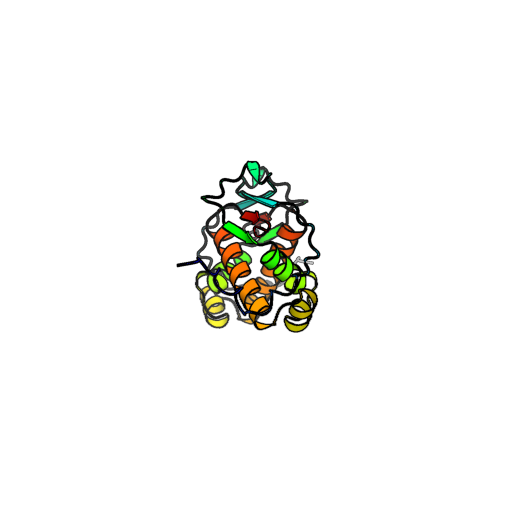7.77 9.055 2.238 1 96.5 98 LEU A C 1
ATOM 760 O O . LEU A 1 98 ? 6.703 9.531 1.846 1 96.5 98 LEU A O 1
ATOM 764 N N . VAL A 1 99 ? 7.973 8.672 3.469 1 93.94 99 VAL A N 1
ATOM 765 C CA . VAL A 1 99 ? 7.023 9.016 4.523 1 93.94 99 VAL A CA 1
ATOM 766 C C . VAL A 1 99 ? 7.492 10.273 5.25 1 93.94 99 VAL A C 1
ATOM 768 O O . VAL A 1 99 ? 8.57 10.289 5.84 1 93.94 99 VAL A O 1
ATOM 771 N N . ALA A 1 100 ? 6.875 11.32 4.957 1 79.31 100 ALA A N 1
ATOM 772 C CA . ALA A 1 100 ? 7.309 12.609 5.48 1 79.31 100 ALA A CA 1
ATOM 773 C C . ALA A 1 100 ? 6.352 13.117 6.559 1 79.31 100 ALA A C 1
ATOM 775 O O . ALA A 1 100 ? 5.141 12.906 6.465 1 79.31 100 ALA A O 1
ATOM 776 N N . PRO A 1 101 ? 6.973 13.445 7.781 1 65.31 101 PRO A N 1
ATOM 777 C CA . PRO A 1 101 ? 6.109 14.156 8.727 1 65.31 101 PRO A CA 1
ATOM 778 C C . PRO A 1 101 ? 5.484 15.414 8.117 1 65.31 101 PRO A C 1
ATOM 780 O O . PRO A 1 101 ? 6.055 16.016 7.199 1 65.31 101 PRO A O 1
ATOM 783 N N . ALA A 1 102 ? 4.121 15.461 8 1 53.38 102 ALA A N 1
ATOM 784 C CA . ALA A 1 102 ? 3.541 16.75 7.629 1 53.38 102 ALA A CA 1
ATOM 785 C C . ALA A 1 102 ? 4.285 17.906 8.297 1 53.38 102 ALA A C 1
ATOM 787 O O . ALA A 1 102 ? 4.805 17.75 9.406 1 53.38 102 ALA A O 1
ATOM 788 N N . PRO A 1 103 ? 4.762 18.984 7.48 1 46.5 103 PRO A N 1
ATOM 789 C CA . PRO A 1 103 ? 5.355 20.156 8.109 1 46.5 103 PRO A CA 1
ATOM 790 C C . PRO A 1 103 ? 4.617 20.594 9.367 1 46.5 103 PRO A C 1
ATOM 792 O O . PRO A 1 103 ? 3.412 20.359 9.492 1 46.5 103 PRO A O 1
ATOM 795 N N . PRO A 1 104 ? 5.332 20.844 10.445 1 38.38 104 PRO A N 1
ATOM 796 C CA . PRO A 1 104 ? 4.68 21.5 11.586 1 38.38 104 PRO A CA 1
ATOM 797 C C . PRO A 1 104 ? 3.719 22.609 11.156 1 38.38 104 PRO A C 1
ATOM 799 O O . PRO A 1 104 ? 3.885 23.188 10.078 1 38.38 104 PRO A O 1
ATOM 802 N N . MET B 1 1 ? -3.504 54.25 7.328 1 45.56 1 MET B N 1
ATOM 803 C CA . MET B 1 1 ? -4.504 53.25 7.676 1 45.56 1 MET B CA 1
ATOM 804 C C . MET B 1 1 ? -3.852 52 8.289 1 45.56 1 MET B C 1
ATOM 806 O O . MET B 1 1 ? -2.926 51.438 7.711 1 45.56 1 MET B O 1
ATOM 810 N N . ALA B 1 2 ? -4.027 51.719 9.609 1 54.88 2 ALA B N 1
ATOM 811 C CA . ALA B 1 2 ? -3.334 50.719 10.43 1 54.88 2 ALA B CA 1
ATOM 812 C C . ALA B 1 2 ? -3.65 49.312 9.961 1 54.88 2 ALA B C 1
ATOM 814 O O . ALA B 1 2 ? -4.793 49 9.617 1 54.88 2 ALA B O 1
ATOM 815 N N . TRP B 1 3 ? -2.73 48.531 9.5 1 60.38 3 TRP B N 1
ATOM 816 C CA . TRP B 1 3 ? -2.85 47.156 9.031 1 60.38 3 TRP B CA 1
ATOM 817 C C . TRP B 1 3 ? -3.445 46.281 10.117 1 60.38 3 TRP B C 1
ATOM 819 O O . TRP B 1 3 ? -2.928 46.219 11.234 1 60.38 3 TRP B O 1
ATOM 829 N N . THR B 1 4 ? -4.754 45.938 10.266 1 62.72 4 THR B N 1
ATOM 830 C CA . THR B 1 4 ? -5.328 45 11.211 1 62.72 4 THR B CA 1
ATOM 831 C C . THR B 1 4 ? -5.152 43.562 10.711 1 62.72 4 THR B C 1
ATOM 833 O O . THR B 1 4 ? -5.555 43.25 9.594 1 62.72 4 THR B O 1
ATOM 836 N N . PRO B 1 5 ? -4.387 42.781 11.328 1 61.72 5 PRO B N 1
ATOM 837 C CA . PRO B 1 5 ? -4.191 41.406 10.867 1 61.72 5 PRO B CA 1
ATOM 838 C C . PRO B 1 5 ? -5.508 40.656 10.594 1 61.72 5 PRO B C 1
ATOM 840 O O . PRO B 1 5 ? -6.527 40.969 11.227 1 61.72 5 PRO B O 1
ATOM 843 N N . PRO B 1 6 ? -5.637 39.906 9.492 1 60.84 6 PRO B N 1
ATOM 844 C CA . PRO B 1 6 ? -6.887 39.188 9.25 1 60.84 6 PRO B CA 1
ATOM 845 C C . PRO B 1 6 ? -7.273 38.281 10.406 1 60.84 6 PRO B C 1
ATOM 847 O O . PRO B 1 6 ? -6.41 37.844 11.18 1 60.84 6 PRO B O 1
ATOM 850 N N . PRO B 1 7 ? -8.469 38.125 10.844 1 58 7 PRO B N 1
ATOM 851 C CA . PRO B 1 7 ? -8.883 37.281 11.969 1 58 7 PRO B CA 1
ATOM 852 C C . PRO B 1 7 ? -8.406 35.844 11.836 1 58 7 PRO B C 1
ATOM 854 O O . PRO B 1 7 ? -8.18 35.375 10.719 1 58 7 PRO B O 1
ATOM 857 N N . PRO B 1 8 ? -7.801 35.281 12.859 1 53.75 8 PRO B N 1
ATOM 858 C CA . PRO B 1 8 ? -7.34 33.875 12.773 1 53.75 8 PRO B CA 1
ATOM 859 C C . PRO B 1 8 ? -8.352 32.969 12.078 1 53.75 8 PRO B C 1
ATOM 861 O O . PRO B 1 8 ? -9.547 33.25 12.078 1 53.75 8 PRO B O 1
ATOM 864 N N . PRO B 1 9 ? -7.859 32.25 11.133 1 53.31 9 PRO B N 1
ATOM 865 C CA . PRO B 1 9 ? -8.867 31.406 10.461 1 53.31 9 PRO B CA 1
ATOM 866 C C . PRO B 1 9 ? -9.891 30.828 11.43 1 53.31 9 PRO B C 1
ATOM 868 O O . PRO B 1 9 ? -9.57 30.547 12.586 1 53.31 9 PRO B O 1
ATOM 871 N N . ARG B 1 10 ? -11.102 31.234 11.453 1 54.19 10 ARG B N 1
ATOM 872 C CA . ARG B 1 10 ? -12.211 30.969 12.375 1 54.19 10 ARG B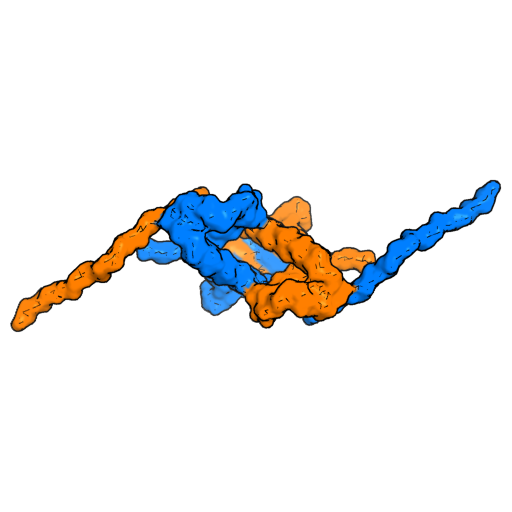 CA 1
ATOM 873 C C . ARG B 1 10 ? -12.391 29.469 12.586 1 54.19 10 ARG B C 1
ATOM 875 O O . ARG B 1 10 ? -13.328 29.047 13.273 1 54.19 10 ARG B O 1
ATOM 882 N N . GLY B 1 11 ? -11.727 28.625 11.828 1 45.53 11 GLY B N 1
ATOM 883 C CA . GLY B 1 11 ? -12.109 27.234 11.984 1 45.53 11 GLY B CA 1
ATOM 884 C C . GLY B 1 11 ? -11.516 26.578 13.219 1 45.53 11 GLY B C 1
ATOM 885 O O . GLY B 1 11 ? -10.672 27.172 13.891 1 45.53 11 GLY B O 1
ATOM 886 N N . ARG B 1 12 ? -12.289 25.656 13.883 1 54.94 12 ARG B N 1
ATOM 887 C CA . ARG B 1 12 ? -11.82 24.859 15.008 1 54.94 12 ARG B CA 1
ATOM 888 C C . ARG B 1 12 ? -10.406 24.344 14.766 1 54.94 12 ARG B C 1
ATOM 890 O O . ARG B 1 12 ? -10.102 23.828 13.688 1 54.94 12 ARG B O 1
ATOM 897 N N . PRO B 1 13 ? -9.516 24.859 15.5 1 55.56 13 PRO B N 1
ATOM 898 C CA . PRO B 1 13 ? -8.164 24.328 15.32 1 55.56 13 PRO B CA 1
ATOM 899 C C . PRO B 1 13 ? -8.156 22.812 15.125 1 55.56 13 PRO B C 1
ATOM 901 O O . PRO B 1 13 ? -9 22.109 15.688 1 55.56 13 PRO B O 1
ATOM 904 N N . PRO B 1 14 ? -7.418 22.406 14.078 1 55.44 14 PRO B N 1
ATOM 905 C CA . PRO B 1 14 ? -7.395 20.953 13.898 1 55.44 14 PRO B CA 1
ATOM 906 C C . PRO B 1 14 ? -6.977 20.219 15.172 1 55.44 14 PRO B C 1
ATOM 908 O O . PRO B 1 14 ? -6.133 20.703 15.922 1 55.44 14 PRO B O 1
ATOM 911 N N . LYS B 1 15 ? -7.902 19.484 15.906 1 58.84 15 LYS B N 1
ATOM 912 C CA . LYS B 1 15 ? -7.508 18.656 17.047 1 58.84 15 LYS B CA 1
ATOM 913 C C . LYS B 1 15 ? -6.176 17.969 16.781 1 58.84 15 LYS B C 1
ATOM 915 O O . LYS B 1 15 ? -5.883 17.578 15.641 1 58.84 15 LYS B O 1
ATOM 920 N N . PRO B 1 16 ? -5.387 17.969 17.734 1 62.38 16 PRO B N 1
ATOM 921 C CA . PRO B 1 16 ? -4.105 17.281 17.547 1 62.38 16 PRO B CA 1
ATOM 922 C C . PRO B 1 16 ? -4.266 15.852 17.047 1 62.38 16 PRO B C 1
ATOM 924 O O . PRO B 1 16 ? -5.145 15.125 17.516 1 62.38 16 PRO B O 1
ATOM 927 N N . ARG B 1 17 ? -3.717 15.633 15.953 1 70.19 17 ARG B N 1
ATOM 928 C CA . ARG B 1 17 ? -3.709 14.266 15.438 1 70.19 17 ARG B CA 1
ATOM 929 C C . ARG B 1 17 ? -2.885 13.344 16.328 1 70.19 17 ARG B C 1
ATOM 931 O O . ARG B 1 17 ? -1.838 13.75 16.844 1 70.19 17 ARG B O 1
ATOM 938 N N . ARG B 1 18 ? -3.51 12.312 16.781 1 83.62 18 ARG B N 1
ATOM 939 C CA . ARG B 1 18 ? -2.791 11.32 17.578 1 83.62 18 ARG B CA 1
ATOM 940 C C . ARG B 1 18 ? -2.162 10.258 16.688 1 83.62 18 ARG B C 1
ATOM 942 O O . ARG B 1 18 ? -2.871 9.523 15.992 1 83.62 18 ARG B O 1
ATOM 949 N N . ILE B 1 19 ? -0.883 10.359 16.609 1 85.56 19 ILE B N 1
ATOM 950 C CA . ILE B 1 19 ? -0.086 9.422 15.82 1 85.56 19 ILE B CA 1
ATOM 951 C C . ILE B 1 19 ? 0.747 8.539 16.75 1 85.56 19 ILE B C 1
ATOM 953 O O . ILE B 1 19 ? 1.449 9.047 17.625 1 85.56 19 ILE B O 1
ATOM 957 N N . SER B 1 20 ? 0.529 7.293 16.672 1 88.62 20 SER B N 1
ATOM 958 C CA . SER B 1 20 ? 1.26 6.363 17.531 1 88.62 20 SER B CA 1
ATOM 959 C C . SER B 1 20 ? 2.564 5.918 16.875 1 88.62 20 SER B C 1
ATOM 961 O O . SER B 1 20 ? 3.486 5.469 17.562 1 88.62 20 SER B O 1
ATOM 963 N N . ILE B 1 21 ? 2.688 5.977 15.539 1 88.25 21 ILE B N 1
ATOM 964 C CA . ILE B 1 21 ? 3.918 5.629 14.836 1 88.25 21 ILE B CA 1
ATOM 965 C C . ILE B 1 21 ? 5.004 6.652 15.156 1 88.25 21 ILE B C 1
ATOM 967 O O . ILE B 1 21 ? 4.75 7.859 15.164 1 88.25 21 ILE B O 1
ATOM 971 N N . PRO B 1 22 ? 6.133 6.125 15.492 1 83.56 22 PRO B N 1
ATOM 972 C CA . PRO B 1 22 ? 7.207 7.086 15.742 1 83.56 22 PRO B CA 1
ATOM 973 C C . PRO B 1 22 ? 7.453 8.023 14.57 1 83.56 22 PRO B C 1
ATO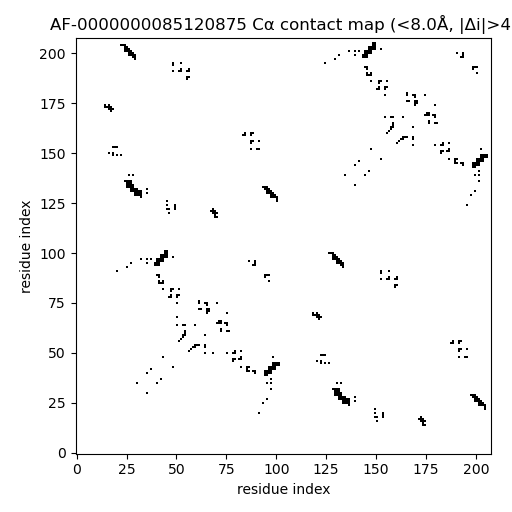M 975 O O . PRO B 1 22 ? 7.418 7.598 13.414 1 83.56 22 PRO B O 1
ATOM 978 N N . PRO B 1 23 ? 7.566 9.258 14.859 1 80.88 23 PRO B N 1
ATOM 979 C CA . PRO B 1 23 ? 7.754 10.258 13.797 1 80.88 23 PRO B CA 1
ATOM 980 C C . PRO B 1 23 ? 9.156 10.211 13.188 1 80.88 23 PRO B C 1
ATOM 982 O O . PRO B 1 23 ? 9.867 11.219 13.195 1 80.88 23 PRO B O 1
ATOM 985 N N . VAL B 1 24 ? 9.617 9.172 12.805 1 78.5 24 VAL B N 1
ATOM 986 C CA . VAL B 1 24 ? 10.906 8.984 12.141 1 78.5 24 VAL B CA 1
ATOM 987 C C . VAL B 1 24 ? 10.703 8.883 10.633 1 78.5 24 VAL B C 1
ATOM 989 O O . VAL B 1 24 ? 9.805 8.172 10.164 1 78.5 24 VAL B O 1
ATOM 992 N N . PRO B 1 25 ? 11.453 9.711 9.961 1 84.38 25 PRO B N 1
ATOM 993 C CA . PRO B 1 25 ? 11.328 9.602 8.508 1 84.38 25 PRO B CA 1
ATOM 994 C C . PRO B 1 25 ? 11.609 8.195 7.988 1 84.38 25 PRO B C 1
ATOM 996 O O . PRO B 1 25 ? 12.492 7.508 8.508 1 84.38 25 PRO B O 1
ATOM 999 N N . ARG B 1 26 ? 10.867 7.816 7.113 1 92.5 26 ARG B N 1
ATOM 1000 C CA . ARG B 1 26 ? 11.008 6.508 6.484 1 92.5 26 ARG B CA 1
ATOM 1001 C C . ARG B 1 26 ? 10.984 6.629 4.961 1 92.5 26 ARG B C 1
ATOM 1003 O O . ARG B 1 26 ? 10.359 7.543 4.418 1 92.5 26 ARG B O 1
ATOM 1010 N N . ALA B 1 27 ? 11.703 5.734 4.387 1 96.5 27 ALA B N 1
ATOM 1011 C CA . ALA B 1 27 ? 11.688 5.734 2.926 1 96.5 27 ALA B CA 1
ATOM 1012 C C . ALA B 1 27 ? 11.984 4.344 2.373 1 96.5 27 ALA B C 1
ATOM 1014 O O . ALA B 1 27 ? 12.617 3.527 3.041 1 96.5 27 ALA B O 1
ATOM 1015 N N . TRP B 1 28 ? 11.555 4.074 1.251 1 97.88 28 TRP B N 1
ATOM 1016 C CA . TRP B 1 28 ? 11.828 2.867 0.479 1 97.88 28 TRP B CA 1
ATOM 1017 C C . TRP B 1 28 ? 12.242 3.213 -0.946 1 97.88 28 TRP B C 1
ATOM 1019 O O . TRP B 1 28 ? 11.625 4.07 -1.588 1 97.88 28 TRP B O 1
ATOM 1029 N N . ALA B 1 29 ? 13.172 2.574 -1.417 1 97.38 29 ALA B N 1
ATOM 1030 C CA . ALA B 1 29 ? 13.633 2.766 -2.791 1 97.38 29 ALA B CA 1
ATOM 1031 C C . ALA B 1 29 ? 13.539 1.467 -3.586 1 97.38 29 ALA B C 1
ATOM 1033 O O . ALA B 1 29 ? 13.828 0.388 -3.062 1 97.38 29 ALA B O 1
ATOM 1034 N N . PRO B 1 30 ? 13.117 1.599 -4.863 1 96.56 30 PRO B N 1
ATOM 1035 C CA . PRO B 1 30 ? 13.219 0.406 -5.707 1 96.56 30 PRO B CA 1
ATOM 1036 C C . PRO B 1 30 ? 14.633 -0.182 -5.73 1 96.56 30 PRO B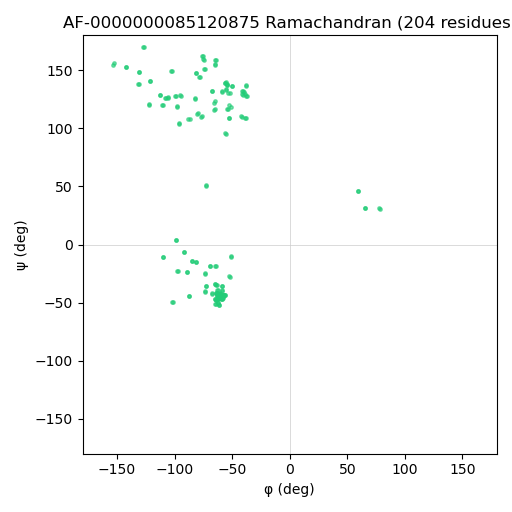 C 1
ATOM 1038 O O . PRO B 1 30 ? 15.617 0.563 -5.734 1 96.56 30 PRO B O 1
ATOM 1041 N N . ALA B 1 31 ? 14.742 -1.437 -5.656 1 95.38 31 ALA B N 1
ATOM 1042 C CA . ALA B 1 31 ? 16.016 -2.146 -5.625 1 95.38 31 ALA B CA 1
ATOM 1043 C C . ALA B 1 31 ? 15.945 -3.443 -6.426 1 95.38 31 ALA B C 1
ATOM 1045 O O . ALA B 1 31 ? 14.859 -4 -6.621 1 95.38 31 ALA B O 1
ATOM 1046 N N . PRO B 1 32 ? 17.094 -3.854 -6.922 1 93.38 32 PRO B N 1
ATOM 1047 C CA . PRO B 1 32 ? 17.078 -5.172 -7.562 1 93.38 32 PRO B CA 1
ATOM 1048 C C . PRO B 1 32 ? 16.641 -6.285 -6.609 1 93.38 32 PRO B C 1
ATOM 1050 O O . PRO B 1 32 ? 17.125 -6.355 -5.477 1 93.38 32 PRO B O 1
ATOM 1053 N N . PRO B 1 33 ? 15.766 -7.066 -7.066 1 91.56 33 PRO B N 1
ATOM 1054 C CA . PRO B 1 33 ? 15.273 -8.148 -6.207 1 91.56 33 PRO B CA 1
ATOM 1055 C C . PRO B 1 33 ? 16.391 -9 -5.629 1 91.56 33 PRO B C 1
ATOM 1057 O O . PRO B 1 33 ? 16.266 -9.539 -4.527 1 91.56 33 PRO B O 1
ATOM 1060 N N . THR B 1 34 ? 17.5 -9.07 -6.332 1 90.81 34 THR B N 1
ATOM 1061 C CA . THR B 1 34 ? 18.625 -9.906 -5.914 1 90.81 34 THR B CA 1
ATOM 1062 C C . THR B 1 34 ? 19.281 -9.336 -4.664 1 90.81 34 THR B C 1
ATOM 1064 O O . THR B 1 34 ? 20.031 -10.031 -3.979 1 90.81 34 THR B O 1
ATOM 1067 N N . THR B 1 35 ? 19.047 -8.062 -4.367 1 92.38 35 THR B N 1
ATOM 1068 C CA . THR B 1 35 ? 19.688 -7.418 -3.225 1 92.38 35 THR B CA 1
ATOM 1069 C C . THR B 1 35 ? 18.812 -7.535 -1.981 1 92.38 35 THR B C 1
ATOM 1071 O O . THR B 1 35 ? 19.219 -7.137 -0.888 1 92.38 35 THR B O 1
ATOM 1074 N N . ILE B 1 36 ? 17.625 -8.062 -2.223 1 93.12 36 ILE B N 1
ATOM 1075 C CA . ILE B 1 36 ? 16.672 -8.148 -1.131 1 93.12 36 ILE B CA 1
ATOM 1076 C C . ILE B 1 36 ? 16.75 -9.531 -0.481 1 93.12 36 ILE B C 1
ATOM 1078 O O . ILE B 1 36 ? 16.719 -10.555 -1.172 1 93.12 36 ILE B O 1
ATOM 1082 N N . ASP B 1 37 ? 16.891 -9.547 0.865 1 93 37 ASP B N 1
ATOM 1083 C CA . ASP B 1 37 ? 16.781 -10.789 1.623 1 93 37 ASP B CA 1
ATOM 1084 C C . ASP B 1 37 ? 15.312 -11.203 1.77 1 93 37 ASP B C 1
ATOM 1086 O O . ASP B 1 37 ? 14.562 -10.594 2.527 1 93 37 ASP B O 1
ATOM 1090 N N . ALA B 1 38 ? 14.898 -12.258 1.11 1 90.06 38 ALA B N 1
ATOM 1091 C CA . ALA B 1 38 ? 13.508 -12.711 1.065 1 90.06 38 ALA B CA 1
ATOM 1092 C C . ALA B 1 38 ? 13.023 -13.133 2.449 1 90.06 38 ALA B C 1
ATOM 1094 O O . ALA B 1 38 ? 11.82 -13.164 2.707 1 90.06 38 ALA B O 1
ATOM 1095 N N . ARG B 1 39 ? 14.016 -13.406 3.359 1 93.56 39 ARG B N 1
ATOM 1096 C CA . ARG B 1 39 ? 13.664 -13.883 4.691 1 93.56 39 ARG B CA 1
ATOM 1097 C C . ARG B 1 39 ? 13.078 -12.75 5.535 1 93.56 39 ARG B C 1
ATOM 1099 O O . ARG B 1 39 ? 12.305 -13.008 6.465 1 93.56 39 ARG B O 1
ATOM 1106 N N . ILE B 1 40 ? 13.43 -11.57 5.203 1 95.88 40 ILE B N 1
ATOM 1107 C CA . ILE B 1 40 ? 12.969 -10.438 6.012 1 95.88 40 ILE B CA 1
ATOM 1108 C C . ILE B 1 40 ? 11.953 -9.617 5.227 1 95.88 40 ILE B C 1
ATOM 1110 O O . ILE B 1 40 ? 11.25 -8.781 5.797 1 95.88 40 ILE B O 1
ATOM 1114 N N . ALA B 1 41 ? 11.828 -9.914 3.928 1 96.94 41 ALA B N 1
ATOM 1115 C CA . ALA B 1 41 ? 10.977 -9.109 3.051 1 96.94 41 ALA B CA 1
ATOM 1116 C C . ALA B 1 41 ? 9.516 -9.523 3.176 1 96.94 41 ALA B C 1
ATOM 1118 O O . ALA B 1 41 ? 9.211 -10.672 3.514 1 96.94 41 ALA B O 1
ATOM 1119 N N . VAL B 1 42 ? 8.703 -8.578 3.016 1 97.81 42 VAL B N 1
ATOM 1120 C CA . VAL B 1 42 ? 7.293 -8.891 2.799 1 97.81 42 VAL B CA 1
ATOM 1121 C C . VAL B 1 42 ? 7.059 -9.227 1.328 1 97.81 42 VAL B C 1
ATOM 1123 O O . VAL B 1 42 ? 7.363 -8.422 0.445 1 97.81 42 VAL B O 1
ATOM 1126 N N . ILE B 1 43 ? 6.465 -10.383 1.018 1 96.5 43 ILE B N 1
ATOM 1127 C CA . ILE B 1 43 ? 6.281 -10.844 -0.356 1 96.5 43 ILE B CA 1
ATOM 1128 C C . ILE B 1 43 ? 4.867 -10.508 -0.826 1 96.5 43 ILE B C 1
ATOM 1130 O O . ILE B 1 43 ? 3.885 -10.93 -0.203 1 96.5 43 ILE B O 1
ATOM 1134 N N . ILE B 1 44 ? 4.773 -9.734 -1.813 1 96.19 44 ILE B N 1
ATOM 1135 C CA . ILE B 1 44 ? 3.516 -9.422 -2.48 1 96.19 44 ILE B CA 1
ATOM 1136 C C . ILE B 1 44 ? 3.451 -10.141 -3.824 1 96.19 44 ILE B C 1
ATOM 1138 O O . ILE B 1 44 ? 4.359 -10.016 -4.648 1 96.19 44 ILE B O 1
ATOM 1142 N N . SER B 1 45 ? 2.43 -10.875 -4.059 1 93.62 45 SER B N 1
ATOM 1143 C CA . SER B 1 45 ? 2.309 -11.602 -5.32 1 93.62 45 SER B CA 1
ATOM 1144 C C . SER B 1 45 ? 1.932 -10.664 -6.461 1 93.62 45 SER B C 1
ATOM 1146 O O . SER B 1 45 ? 1.416 -9.57 -6.227 1 93.62 45 SER B O 1
ATOM 1148 N N . LEU B 1 46 ? 2.145 -11.125 -7.652 1 93.56 46 LEU B N 1
ATOM 1149 C CA . LEU B 1 46 ? 1.747 -10.352 -8.82 1 93.56 46 LEU B CA 1
ATOM 1150 C C . LEU B 1 46 ? 0.233 -10.18 -8.867 1 93.56 46 LEU B C 1
ATOM 1152 O O . LEU B 1 46 ? -0.263 -9.125 -9.281 1 93.56 46 LEU B O 1
ATOM 1156 N N . ASP B 1 47 ? -0.512 -11.18 -8.43 1 93.81 47 ASP B N 1
ATOM 1157 C CA . ASP B 1 47 ? -1.968 -11.094 -8.367 1 93.81 47 ASP B CA 1
ATOM 1158 C C . ASP B 1 47 ? -2.414 -9.992 -7.41 1 93.81 47 ASP B C 1
ATOM 1160 O O . ASP B 1 47 ? -3.35 -9.25 -7.703 1 93.81 47 ASP B O 1
ATOM 1164 N N . GLU B 1 48 ? -1.762 -9.984 -6.312 1 96.38 48 GLU B N 1
ATOM 1165 C CA . GLU B 1 48 ? -2.068 -8.953 -5.32 1 96.38 48 GLU B CA 1
ATOM 1166 C C . GLU B 1 48 ? -1.793 -7.559 -5.867 1 96.38 48 GLU B C 1
ATOM 1168 O O . GLU B 1 48 ? -2.605 -6.648 -5.699 1 96.38 48 GLU B O 1
ATOM 1173 N N . LEU B 1 49 ? -0.668 -7.445 -6.516 1 96.62 49 LEU B N 1
ATOM 1174 C CA . LEU B 1 49 ? -0.318 -6.148 -7.086 1 96.62 49 LEU B CA 1
ATOM 1175 C C . LEU B 1 49 ? -1.318 -5.742 -8.164 1 96.62 49 LEU B C 1
ATOM 1177 O O . LEU B 1 49 ? -1.707 -4.574 -8.25 1 96.62 49 LEU B O 1
ATOM 1181 N N . GLU B 1 50 ? -1.689 -6.707 -8.984 1 96.06 50 GLU B N 1
ATOM 1182 C CA . GLU B 1 50 ? -2.682 -6.441 -10.023 1 96.06 50 GLU B CA 1
ATOM 1183 C C . GLU B 1 50 ? -4.008 -5.996 -9.414 1 96.06 50 GLU B C 1
ATOM 1185 O O . GLU B 1 50 ? -4.656 -5.082 -9.93 1 96.06 50 GLU B O 1
ATOM 1190 N N . ALA B 1 51 ? -4.371 -6.66 -8.375 1 97.5 51 ALA B N 1
ATOM 1191 C CA . ALA B 1 51 ? -5.613 -6.297 -7.695 1 97.5 51 ALA B CA 1
ATOM 1192 C C . ALA B 1 51 ? -5.566 -4.855 -7.195 1 97.5 51 ALA B C 1
ATOM 1194 O O . ALA B 1 51 ? -6.52 -4.094 -7.383 1 97.5 51 ALA B O 1
ATOM 1195 N N . LEU B 1 52 ? -4.469 -4.488 -6.562 1 98.25 52 LEU B N 1
ATOM 1196 C CA . LEU B 1 52 ? -4.297 -3.119 -6.09 1 98.25 52 LEU B CA 1
ATOM 1197 C C . LEU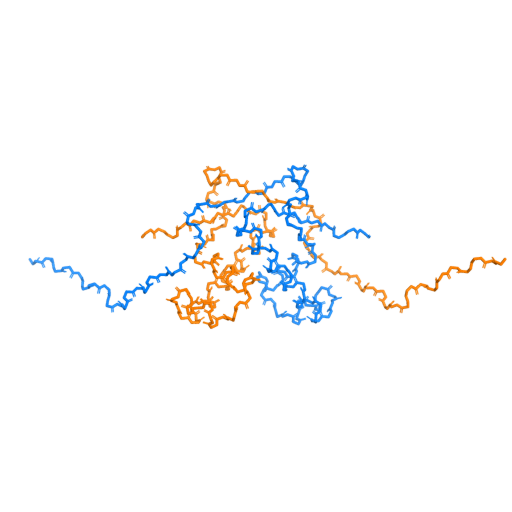 B 1 52 ? -4.383 -2.131 -7.25 1 98.25 52 LEU B C 1
ATOM 1199 O O . LEU B 1 52 ? -5.043 -1.096 -7.141 1 98.25 52 LEU B O 1
ATOM 1203 N N . LYS B 1 53 ? -3.738 -2.465 -8.359 1 97.81 53 LYS B N 1
ATOM 1204 C CA . LYS B 1 53 ? -3.721 -1.587 -9.523 1 97.81 53 LYS B CA 1
ATOM 1205 C C . LYS B 1 53 ? -5.129 -1.354 -10.055 1 97.81 53 LYS B C 1
ATOM 1207 O O . LYS B 1 53 ? -5.551 -0.208 -10.234 1 97.81 53 LYS B O 1
ATOM 1212 N N . LEU B 1 54 ? -5.801 -2.416 -10.281 1 98.38 54 LEU B N 1
ATOM 1213 C CA . LEU B 1 54 ? -7.117 -2.334 -10.914 1 98.38 54 LEU B CA 1
ATOM 1214 C C . LEU B 1 54 ? -8.094 -1.562 -10.031 1 98.38 54 LEU B C 1
ATOM 1216 O O . LEU B 1 54 ? -8.859 -0.73 -10.523 1 98.38 54 LEU B O 1
ATOM 1220 N N . VAL B 1 55 ? -8.008 -1.774 -8.734 1 98.62 55 VAL B N 1
ATOM 1221 C CA . VAL B 1 55 ? -9.023 -1.221 -7.844 1 98.62 55 VAL B CA 1
ATOM 1222 C C . VAL B 1 55 ? -8.633 0.196 -7.43 1 98.62 55 VAL B C 1
ATOM 1224 O O . VAL B 1 55 ? -9.453 1.112 -7.469 1 98.62 55 VAL B O 1
ATOM 1227 N N . TYR B 1 56 ? -7.395 0.38 -7.094 1 98.31 56 TYR B N 1
ATOM 1228 C CA . TYR B 1 56 ? -7.055 1.65 -6.461 1 98.31 56 TYR B CA 1
ATOM 1229 C C . TYR B 1 56 ? -6.488 2.633 -7.48 1 98.31 56 TYR B C 1
ATOM 1231 O O . TYR B 1 56 ? -6.566 3.848 -7.289 1 98.31 56 TYR B O 1
ATOM 1239 N N . LEU B 1 57 ? -5.961 2.193 -8.586 1 97.62 57 LEU B N 1
ATOM 1240 C CA . LEU B 1 57 ? -5.418 3.1 -9.594 1 97.62 57 LEU B CA 1
ATOM 1241 C C . LEU B 1 57 ? -6.391 3.266 -10.758 1 97.62 57 LEU B C 1
ATOM 1243 O O . LEU B 1 57 ? -6.703 4.391 -11.156 1 97.62 57 LEU B O 1
ATOM 1247 N N . ASP B 1 58 ? -6.84 2.102 -11.242 1 97.31 58 ASP B N 1
ATOM 1248 C CA . ASP B 1 58 ? -7.762 2.15 -12.375 1 97.31 58 ASP B CA 1
ATOM 1249 C C . ASP B 1 58 ? -9.188 2.441 -11.914 1 97.31 58 ASP B C 1
ATOM 1251 O O . ASP B 1 58 ? -10.07 2.678 -12.734 1 97.31 58 ASP B O 1
ATOM 1255 N N . GLU B 1 59 ? -9.445 2.285 -10.586 1 98 59 GLU B N 1
ATOM 1256 C CA . GLU B 1 59 ? -10.695 2.656 -9.93 1 98 59 GLU B CA 1
ATOM 1257 C C . GLU B 1 59 ? -11.852 1.798 -10.43 1 98 59 GLU B C 1
ATOM 1259 O O . GLU B 1 59 ? -12.953 2.303 -10.656 1 98 59 GLU B O 1
ATOM 1264 N N . LEU B 1 60 ? -11.578 0.603 -10.781 1 98.25 60 LEU B N 1
ATOM 1265 C CA . LEU B 1 60 ? -12.641 -0.354 -11.094 1 98.25 60 LEU B CA 1
ATOM 1266 C C . LEU B 1 60 ? -13.328 -0.825 -9.82 1 98.25 60 LEU B C 1
ATOM 1268 O O . LEU B 1 60 ? -12.711 -0.885 -8.758 1 98.25 60 LEU B O 1
ATOM 1272 N N . SER B 1 61 ? -14.586 -1.16 -9.977 1 98.38 61 SER B N 1
ATOM 1273 C CA . SER B 1 61 ? -15.25 -1.864 -8.883 1 98.38 61 SER B CA 1
ATOM 1274 C C . SER B 1 61 ? -14.625 -3.234 -8.641 1 98.38 61 SER B C 1
ATOM 1276 O O . SER B 1 61 ? -13.945 -3.771 -9.523 1 98.38 61 SER B O 1
ATOM 1278 N N . GLN B 1 62 ? -14.828 -3.746 -7.465 1 97.94 62 GLN B N 1
ATOM 1279 C CA . GLN B 1 62 ? -14.273 -5.066 -7.18 1 97.94 62 GLN B CA 1
ATOM 1280 C C . GLN B 1 62 ? -14.805 -6.109 -8.156 1 97.94 62 GLN B C 1
ATOM 1282 O O . GLN B 1 62 ? -14.086 -7.039 -8.539 1 97.94 62 GLN B O 1
ATOM 1287 N N . GLU B 1 63 ? -16.031 -5.941 -8.523 1 97.88 63 GLU B N 1
ATOM 1288 C CA . GLU B 1 63 ? -16.641 -6.863 -9.484 1 97.88 63 GLU B CA 1
ATOM 1289 C C . GLU B 1 63 ? -15.953 -6.77 -10.844 1 97.88 63 GLU B C 1
ATOM 1291 O O . GLU B 1 63 ? -15.609 -7.793 -11.445 1 97.88 63 GLU B O 1
ATOM 1296 N N . GLU B 1 64 ? -15.805 -5.633 -11.367 1 98 64 GLU B N 1
ATOM 1297 C CA . GLU B 1 64 ? -15.148 -5.414 -12.648 1 98 64 GLU B CA 1
ATOM 1298 C C . GLU B 1 64 ? -13.695 -5.898 -12.617 1 98 64 GLU B C 1
ATOM 1300 O O . GLU B 1 64 ? -13.227 -6.52 -13.57 1 98 64 GLU B O 1
ATOM 1305 N N . ALA B 1 65 ? -12.984 -5.602 -11.539 1 98.12 65 ALA B N 1
ATOM 1306 C CA . ALA B 1 65 ? -11.586 -6.02 -11.391 1 98.12 65 ALA B CA 1
ATOM 1307 C C . ALA B 1 65 ? -11.469 -7.539 -11.367 1 98.12 65 ALA B C 1
ATOM 1309 O O . ALA B 1 65 ? -10.578 -8.109 -12 1 98.12 65 ALA B O 1
ATOM 1310 N N . ALA B 1 66 ? -12.336 -8.164 -10.625 1 96.94 66 ALA B N 1
ATOM 1311 C CA . ALA B 1 66 ? -12.344 -9.617 -10.555 1 96.94 66 ALA B CA 1
ATOM 1312 C C . ALA B 1 66 ? -12.539 -10.234 -11.938 1 96.94 66 ALA B C 1
ATOM 1314 O O . ALA B 1 66 ? -11.828 -11.172 -12.312 1 96.94 66 ALA B O 1
ATOM 1315 N N . ALA B 1 67 ? -13.508 -9.664 -12.703 1 96.62 67 ALA B N 1
ATOM 1316 C CA . ALA B 1 67 ? -13.773 -10.148 -14.055 1 96.62 67 ALA B CA 1
ATOM 1317 C C . ALA B 1 67 ? -12.539 -9.984 -14.945 1 96.62 67 ALA B C 1
ATOM 1319 O O . ALA B 1 67 ? -12.195 -10.883 -15.711 1 96.62 67 ALA B O 1
ATOM 1320 N N . ARG B 1 68 ? -11.906 -8.891 -14.828 1 95.75 68 ARG B N 1
ATOM 1321 C CA . ARG B 1 68 ? -10.727 -8.609 -15.641 1 95.75 68 ARG B CA 1
ATOM 1322 C C . ARG B 1 68 ? -9.594 -9.578 -15.312 1 95.75 68 ARG B C 1
ATOM 1324 O O . ARG B 1 68 ? -8.828 -9.969 -16.203 1 95.75 68 ARG B O 1
ATOM 1331 N N . MET B 1 69 ? -9.547 -9.938 -14.078 1 95.5 69 MET B N 1
ATOM 1332 C CA . MET B 1 69 ? -8.477 -10.828 -13.641 1 95.5 69 MET B CA 1
ATOM 1333 C C . MET B 1 69 ? -8.844 -12.289 -13.883 1 95.5 69 MET B C 1
ATOM 1335 O O . MET B 1 69 ? -7.992 -13.172 -13.781 1 95.5 69 MET B O 1
ATOM 1339 N N . GLY B 1 70 ? -10.078 -12.508 -14.148 1 94.81 70 GLY B N 1
ATOM 1340 C CA . GLY B 1 70 ? -10.531 -13.875 -14.367 1 94.81 70 GLY B CA 1
ATOM 1341 C C . GLY B 1 70 ? -10.711 -14.656 -13.078 1 94.81 70 GLY B C 1
ATOM 1342 O O . GLY B 1 70 ? -10.398 -15.844 -13.023 1 94.81 70 GLY B O 1
ATOM 1343 N N . VAL B 1 71 ? -11.055 -14.008 -11.992 1 95.06 71 VAL B N 1
ATOM 1344 C CA . VAL B 1 71 ? -11.289 -14.648 -10.703 1 95.06 71 VAL B CA 1
ATOM 1345 C C . VAL B 1 71 ? -12.664 -14.25 -10.164 1 95.06 71 VAL B C 1
ATOM 1347 O O . VAL B 1 71 ? -13.344 -13.398 -10.75 1 95.06 71 VAL B O 1
ATOM 1350 N N . SER B 1 72 ? -13.055 -14.914 -9.125 1 96.06 72 SER B N 1
ATOM 1351 C CA . SER B 1 72 ? -14.297 -14.531 -8.461 1 96.06 72 SER B CA 1
ATOM 1352 C C . SER B 1 72 ? -14.109 -13.258 -7.645 1 96.06 72 SER B C 1
ATOM 1354 O O . SER B 1 72 ? -12.992 -12.914 -7.262 1 96.06 72 SER B O 1
ATOM 1356 N N . ARG B 1 73 ? -15.203 -12.57 -7.344 1 97.06 73 ARG B N 1
ATOM 1357 C CA . ARG B 1 73 ? -15.172 -11.398 -6.477 1 97.06 73 ARG B CA 1
ATOM 1358 C C . ARG B 1 73 ? -14.617 -11.742 -5.102 1 97.06 73 ARG B C 1
ATOM 1360 O O . ARG B 1 73 ? -13.914 -10.938 -4.488 1 97.06 73 ARG B O 1
ATOM 1367 N N . GLY B 1 74 ? -15.031 -12.945 -4.594 1 97.12 74 GLY B N 1
ATOM 1368 C CA . GLY B 1 74 ? -14.492 -13.391 -3.32 1 97.12 74 GLY B CA 1
ATOM 1369 C C . GLY B 1 74 ? -12.977 -13.5 -3.32 1 97.12 74 GLY B C 1
ATOM 1370 O O . GLY B 1 74 ? -12.32 -13.094 -2.361 1 97.12 74 GLY B O 1
ATOM 1371 N N . THR B 1 75 ? -12.359 -14.055 -4.383 1 96.88 75 THR B N 1
ATOM 1372 C CA . THR B 1 75 ? -10.914 -14.164 -4.516 1 96.88 75 THR B CA 1
ATOM 1373 C C . THR B 1 75 ? -10.266 -12.781 -4.57 1 96.88 75 THR B C 1
ATOM 1375 O O . THR B 1 75 ? -9.258 -12.531 -3.914 1 96.88 75 THR B O 1
ATOM 1378 N N . LEU B 1 76 ? -10.891 -11.859 -5.312 1 97.25 76 LEU B N 1
ATOM 1379 C CA . LEU B 1 76 ? -10.375 -10.492 -5.391 1 97.25 76 LEU B CA 1
ATOM 1380 C C . LEU B 1 76 ? -10.367 -9.836 -4.016 1 97.25 76 LEU B C 1
ATOM 1382 O O . LEU B 1 76 ? -9.406 -9.156 -3.648 1 97.25 76 LEU B O 1
ATOM 1386 N N . TRP B 1 77 ? -11.445 -10.016 -3.312 1 98.06 77 TRP B N 1
ATOM 1387 C CA . TRP B 1 77 ? -11.547 -9.453 -1.969 1 98.06 77 TRP B CA 1
ATOM 1388 C C . TRP B 1 77 ? -10.406 -9.945 -1.087 1 98.06 77 TRP B C 1
ATOM 1390 O O . TRP B 1 77 ? -9.805 -9.164 -0.348 1 98.06 77 TRP B O 1
ATOM 1400 N N . ARG B 1 78 ? -10.164 -11.227 -1.209 1 97.88 78 ARG B N 1
ATOM 1401 C CA . ARG B 1 78 ? -9.109 -11.812 -0.392 1 97.88 78 ARG B CA 1
ATOM 1402 C C . ARG B 1 78 ? -7.738 -11.289 -0.804 1 97.88 78 ARG B C 1
ATOM 1404 O O . ARG B 1 78 ? -6.879 -11.047 0.047 1 97.88 78 ARG B O 1
ATOM 1411 N N . LEU B 1 79 ? -7.508 -11.18 -2.096 1 97 79 LEU B N 1
ATOM 1412 C CA . LEU B 1 79 ? -6.25 -10.641 -2.607 1 97 79 LEU B CA 1
ATOM 1413 C C . LEU B 1 79 ? -6.035 -9.219 -2.119 1 97 79 LEU B C 1
ATOM 1415 O O . LEU B 1 79 ? -4.93 -8.859 -1.698 1 97 79 LEU B O 1
ATOM 1419 N N . LEU B 1 80 ? -7.059 -8.398 -2.15 1 98.44 80 LEU B N 1
ATOM 1420 C CA . LEU B 1 80 ? -6.969 -7.02 -1.687 1 98.44 80 LEU B CA 1
ATOM 1421 C C . LEU B 1 80 ? -6.688 -6.965 -0.189 1 98.44 80 LEU B C 1
ATOM 1423 O O . LEU B 1 80 ? -5.832 -6.199 0.259 1 98.44 80 LEU B O 1
ATOM 1427 N N . ALA B 1 81 ? -7.438 -7.754 0.559 1 98.25 81 ALA B N 1
ATOM 1428 C CA . ALA B 1 81 ? -7.25 -7.773 2.008 1 98.25 81 ALA B CA 1
ATOM 1429 C C . ALA B 1 81 ? -5.82 -8.172 2.369 1 98.25 81 ALA B C 1
ATOM 1431 O O . ALA B 1 81 ? -5.195 -7.543 3.227 1 98.25 81 ALA B O 1
ATOM 1432 N N . SER B 1 82 ? -5.379 -9.219 1.716 1 98.06 82 SER B N 1
ATOM 1433 C CA . SER B 1 82 ? -4.02 -9.695 1.945 1 98.06 82 SER B CA 1
ATOM 1434 C C . SER B 1 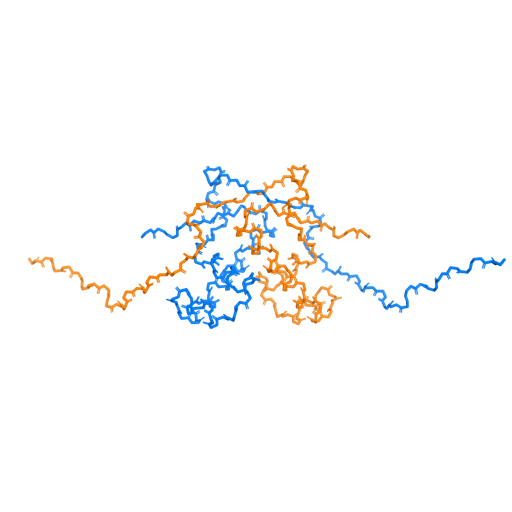82 ? -2.992 -8.633 1.556 1 98.06 82 SER B C 1
ATOM 1436 O O . SER B 1 82 ? -2.053 -8.367 2.307 1 98.06 82 SER B O 1
ATOM 1438 N N . ALA B 1 83 ? -3.158 -8.031 0.401 1 98.25 83 ALA B N 1
ATOM 1439 C CA . ALA B 1 83 ? -2.219 -7.035 -0.103 1 98.25 83 ALA B CA 1
ATOM 1440 C C . ALA B 1 83 ? -2.164 -5.82 0.818 1 98.25 83 ALA B C 1
ATOM 1442 O O . ALA B 1 83 ? -1.082 -5.316 1.127 1 98.25 83 ALA B O 1
ATOM 1443 N N . ARG B 1 84 ? -3.336 -5.359 1.23 1 98.5 84 ARG B N 1
ATOM 1444 C CA . ARG B 1 84 ? -3.404 -4.191 2.104 1 98.5 84 ARG B CA 1
ATOM 1445 C C . ARG B 1 84 ? -2.672 -4.445 3.416 1 98.5 84 ARG B C 1
ATOM 1447 O O . ARG B 1 84 ? -1.914 -3.596 3.887 1 98.5 84 ARG B O 1
ATOM 1454 N N . LYS B 1 85 ? -2.896 -5.555 3.947 1 98.69 85 LYS B N 1
ATOM 1455 C CA . LYS B 1 85 ? -2.244 -5.902 5.203 1 98.69 85 LYS B CA 1
ATOM 1456 C C . LYS B 1 85 ? -0.73 -5.996 5.031 1 98.69 85 LYS B C 1
ATOM 1458 O O . LYS B 1 85 ? 0.027 -5.469 5.852 1 98.69 85 LYS B O 1
ATOM 1463 N N . LYS B 1 86 ? -0.307 -6.691 4.008 1 98.5 86 LYS B N 1
ATOM 1464 C CA . LYS B 1 86 ? 1.118 -6.891 3.756 1 98.5 86 LYS B CA 1
ATOM 1465 C C . LYS B 1 86 ? 1.825 -5.562 3.512 1 98.5 86 LYS B C 1
ATOM 1467 O O . LYS B 1 86 ? 2.912 -5.324 4.043 1 98.5 86 LYS B O 1
ATOM 1472 N N . VAL B 1 87 ? 1.228 -4.719 2.732 1 98.25 87 VAL B N 1
ATOM 1473 C CA . VAL B 1 87 ? 1.81 -3.414 2.436 1 98.25 87 VAL B CA 1
ATOM 1474 C C . VAL B 1 87 ? 1.926 -2.596 3.719 1 98.25 87 VAL B C 1
ATOM 1476 O O . VAL B 1 87 ? 2.986 -2.037 4.012 1 98.25 87 VAL B O 1
ATOM 1479 N N . ALA B 1 88 ? 0.852 -2.506 4.469 1 98.19 88 ALA B N 1
ATOM 1480 C CA . ALA B 1 88 ? 0.877 -1.763 5.727 1 98.19 88 ALA B CA 1
ATOM 1481 C C . ALA B 1 88 ? 1.963 -2.297 6.656 1 98.19 88 ALA B C 1
ATOM 1483 O O . ALA B 1 88 ? 2.703 -1.521 7.266 1 98.19 88 ALA B O 1
ATOM 1484 N N . TYR B 1 89 ? 2.051 -3.592 6.719 1 98.12 89 TYR B N 1
ATOM 1485 C CA . TYR B 1 89 ? 3.043 -4.227 7.582 1 98.12 89 TYR B CA 1
ATOM 1486 C C . TYR B 1 89 ? 4.457 -3.85 7.152 1 98.12 89 TYR B C 1
ATOM 1488 O O . TYR B 1 89 ? 5.297 -3.504 7.984 1 98.12 89 TYR B O 1
ATOM 1496 N N . ALA B 1 90 ? 4.738 -3.916 5.859 1 97.88 90 ALA B N 1
ATOM 1497 C CA . ALA B 1 90 ? 6.066 -3.592 5.344 1 97.88 90 ALA B CA 1
ATOM 1498 C C . ALA B 1 90 ? 6.453 -2.154 5.688 1 97.88 90 ALA B C 1
ATOM 1500 O O . ALA B 1 90 ? 7.559 -1.899 6.172 1 97.88 90 ALA B O 1
ATOM 1501 N N . LEU B 1 91 ? 5.531 -1.226 5.504 1 96.75 91 LEU B N 1
ATOM 1502 C CA . LEU B 1 91 ? 5.812 0.193 5.688 1 96.75 91 LEU B CA 1
ATOM 1503 C C . LEU B 1 91 ? 5.941 0.533 7.172 1 96.75 91 LEU B C 1
ATOM 1505 O O . LEU B 1 91 ? 6.82 1.302 7.562 1 96.75 91 LEU B O 1
ATOM 1509 N N . VAL B 1 92 ? 5.105 -0.026 8.023 1 95.69 92 VAL B N 1
ATOM 1510 C CA . VAL B 1 92 ? 5.09 0.297 9.445 1 95.69 92 VAL B CA 1
ATOM 1511 C C . VAL B 1 92 ? 6.312 -0.31 10.125 1 95.69 92 VAL B C 1
ATOM 1513 O O . VAL B 1 92 ? 6.938 0.329 10.977 1 95.69 92 VAL B O 1
ATOM 1516 N N . GLU B 1 93 ? 6.73 -1.493 9.68 1 95.25 93 GLU B N 1
ATOM 1517 C CA . GLU B 1 93 ? 7.809 -2.215 10.344 1 95.25 93 GLU B CA 1
ATOM 1518 C C . GLU B 1 93 ? 9.141 -2.01 9.625 1 95.25 93 GLU B C 1
ATOM 1520 O O . GLU B 1 93 ? 10.133 -2.654 9.961 1 95.25 93 GLU B O 1
ATOM 1525 N N . LEU B 1 94 ? 9.141 -1.168 8.578 1 95.5 94 LEU B N 1
ATOM 1526 C CA . LEU B 1 94 ? 10.352 -0.843 7.828 1 95.5 94 LEU B CA 1
ATOM 1527 C C . LEU B 1 94 ? 10.969 -2.1 7.223 1 95.5 94 LEU B C 1
ATOM 1529 O O . LEU B 1 94 ? 12.172 -2.342 7.379 1 95.5 94 LEU B O 1
ATOM 1533 N N . LYS B 1 95 ? 10.141 -2.918 6.617 1 97.06 95 LYS B N 1
ATOM 1534 C CA . LYS B 1 95 ? 10.602 -4.141 5.965 1 97.06 95 LYS B CA 1
ATOM 1535 C C . LYS B 1 95 ? 10.664 -3.963 4.449 1 97.06 95 LYS B C 1
ATOM 1537 O O . LYS B 1 95 ? 9.883 -3.207 3.873 1 97.06 95 LYS B O 1
ATOM 1542 N N . PRO B 1 96 ? 11.594 -4.656 3.742 1 97.62 96 PRO B N 1
ATOM 1543 C CA . PRO B 1 96 ? 11.586 -4.621 2.277 1 97.62 96 PRO B CA 1
ATOM 1544 C C . PRO B 1 96 ? 10.328 -5.266 1.684 1 97.62 96 PRO B C 1
ATOM 1546 O O . PRO B 1 96 ? 9.68 -6.082 2.34 1 97.62 96 PRO B O 1
ATOM 1549 N N . ILE B 1 97 ? 10.016 -4.848 0.536 1 97.88 97 ILE B N 1
ATOM 1550 C CA . ILE B 1 97 ? 8.906 -5.422 -0.229 1 97.88 97 ILE B CA 1
ATOM 1551 C C . ILE B 1 97 ? 9.453 -6.152 -1.453 1 97.88 97 ILE B C 1
ATOM 1553 O O . ILE B 1 97 ? 10.297 -5.617 -2.182 1 97.88 97 ILE B O 1
ATOM 1557 N N . LEU B 1 98 ? 9.078 -7.324 -1.642 1 96.44 98 LEU B N 1
ATOM 1558 C CA . LEU B 1 98 ? 9.438 -8.117 -2.812 1 96.44 98 LEU B CA 1
ATOM 1559 C C . LEU B 1 98 ? 8.188 -8.586 -3.555 1 96.44 98 LEU B C 1
ATOM 1561 O O . LEU B 1 98 ? 7.289 -9.18 -2.955 1 96.44 98 LEU B O 1
ATOM 1565 N N . VAL B 1 99 ? 8.086 -8.195 -4.793 1 93.81 99 VAL B N 1
ATOM 1566 C CA . VAL B 1 99 ? 6.984 -8.664 -5.633 1 93.81 99 VAL B CA 1
ATOM 1567 C C . VAL B 1 99 ? 7.438 -9.859 -6.461 1 93.81 99 VAL B C 1
ATOM 1569 O O . VAL B 1 99 ? 8.367 -9.758 -7.266 1 93.81 99 VAL B O 1
ATOM 1572 N N . ALA B 1 100 ? 7.027 -10.961 -6.07 1 79 100 ALA B N 1
ATOM 1573 C CA . ALA B 1 100 ? 7.492 -12.203 -6.695 1 79 100 ALA B CA 1
ATOM 1574 C C . ALA B 1 100 ? 6.387 -12.836 -7.539 1 79 100 ALA B C 1
ATOM 1576 O O . ALA B 1 100 ? 5.211 -12.773 -7.176 1 79 100 ALA B O 1
ATOM 1577 N N . PRO B 1 101 ? 6.75 -13.109 -8.875 1 65.19 101 PRO B N 1
ATOM 1578 C CA . PRO B 1 101 ? 5.793 -13.938 -9.602 1 65.19 101 PRO B CA 1
ATOM 1579 C C . PRO B 1 101 ? 5.461 -15.242 -8.875 1 65.19 101 PRO B C 1
ATOM 1581 O O . PRO B 1 101 ? 6.285 -15.75 -8.109 1 65.19 101 PRO B O 1
ATOM 1584 N N . ALA B 1 102 ? 4.18 -15.43 -8.461 1 53 102 ALA B N 1
ATOM 1585 C CA . ALA B 1 102 ? 3.846 -16.766 -7.977 1 53 102 ALA B CA 1
ATOM 1586 C C . ALA B 1 102 ? 4.559 -17.844 -8.789 1 53 102 ALA B C 1
ATOM 1588 O O . ALA B 1 102 ? 4.809 -17.656 -9.984 1 53 102 ALA B O 1
ATOM 1589 N N . PRO B 1 103 ? 5.312 -18.844 -8.102 1 46.19 103 PRO B N 1
ATOM 1590 C CA . PRO B 1 103 ? 5.895 -19.953 -8.844 1 46.19 103 PRO B CA 1
ATOM 1591 C C . PRO B 1 103 ? 4.953 -20.5 -9.914 1 46.19 103 PRO B C 1
ATOM 1593 O O . PRO B 1 103 ? 3.732 -20.422 -9.773 1 46.19 103 PRO B O 1
ATOM 1596 N N . PRO B 1 104 ? 5.473 -20.688 -11.125 1 38.31 104 PRO B N 1
ATOM 1597 C CA . PRO B 1 104 ? 4.668 -21.453 -12.086 1 38.31 104 PRO B CA 1
ATOM 1598 C C . PRO B 1 104 ? 3.969 -22.641 -11.453 1 38.31 104 PRO B C 1
ATOM 1600 O O . PRO B 1 104 ? 4.445 -23.188 -10.461 1 38.31 104 PRO B O 1
#

Radius of gyration: 20.99 Å; Cα contacts (8 Å, |Δi|>4): 319; chains: 2; bounding box: 36×107×35 Å

Secondary structure (DSSP, 8-state):
----PPP---S---------S----EEEEE--GGGS-TTTSEEEEHHHHHHHIIIIIS---HHHHHHHHTS-HHHHHHHHHHHHHHHHHHHHTT--EEEE----/----PPP---S---------S----EEEEE--GGGS-TTTSEEEEHHHHHHHIIIIIS---HHHHHHHHTS-HHHHHHHHHHHHHHHHHHHHTT--EEEE----

pLDDT: mean 87.06, std 16.73, range [38.31, 98.69]